Protein AF-A0A373DFV3-F1 (afdb_monomer)

Secondary structure (DSSP, 8-state):
--------------S---BTTTTB------SSS------B---SS-TTHHHHHSTTSS-EEEEEEEETTEEEEEEE-HHHHHHHHTSHHHHHHHHHTT-TT--HHHHHHHHHHHHHHHHTTSS---TTHHHHTT--HHHHHHHHHHTT-S-SEESSSEE-S-HHHHHHHHHHHHHHHHHHHHHHHTT--HHHHHHT-

Nearest PDB structures (foldseek):
  4v6l-assembly1_BW  TM=4.625E-01  e=9.495E+00  Escherichia coli K-12
  8esc-assembly1_P  TM=1.673E-01  e=9.818E-01  Saccharomyces cerevisiae

Structure (mmCIF, N/CA/C/O backbone):
data_AF-A0A373DFV3-F1
#
_entry.id   AF-A0A373DFV3-F1
#
loop_
_atom_site.group_PDB
_atom_site.id
_atom_site.type_symbol
_atom_site.label_atom_id
_atom_site.label_alt_id
_atom_site.label_comp_id
_atom_site.label_asym_id
_atom_site.label_entity_id
_atom_site.label_seq_id
_atom_site.pdbx_PDB_ins_code
_atom_site.Cartn_x
_atom_site.Cartn_y
_atom_site.Cartn_z
_atom_site.occupancy
_atom_site.B_iso_or_equiv
_atom_site.auth_seq_id
_atom_site.auth_comp_id
_atom_site.auth_asym_id
_atom_site.auth_atom_id
_atom_site.pdbx_PDB_model_num
ATOM 1 N N . MET A 1 1 ? -40.981 9.643 1.178 1.00 31.95 1 MET A N 1
ATOM 2 C CA . MET A 1 1 ? -39.992 10.730 1.037 1.00 31.95 1 MET A CA 1
ATOM 3 C C . MET A 1 1 ? -38.968 10.287 0.010 1.00 31.95 1 MET A C 1
ATOM 5 O O . MET A 1 1 ? -38.233 9.343 0.253 1.00 31.95 1 MET A O 1
ATOM 9 N N . THR A 1 2 ? -39.042 10.872 -1.177 1.00 26.27 2 THR A N 1
ATOM 10 C CA . THR A 1 2 ? -38.219 10.580 -2.354 1.00 26.27 2 THR A CA 1
ATOM 11 C C . THR A 1 2 ? -36.911 11.364 -2.271 1.00 26.27 2 THR A C 1
ATOM 13 O O . THR A 1 2 ? -36.944 12.584 -2.152 1.00 26.27 2 THR A O 1
ATOM 16 N N . TYR A 1 3 ? -35.770 10.674 -2.309 1.00 24.16 3 TYR A N 1
ATOM 17 C CA . TYR A 1 3 ? -34.448 11.301 -2.381 1.00 24.16 3 TYR A CA 1
ATOM 18 C C . TYR A 1 3 ? -34.107 11.549 -3.856 1.00 24.16 3 TYR A C 1
ATOM 20 O O . TYR A 1 3 ? -33.886 10.607 -4.619 1.00 24.16 3 TYR A O 1
ATOM 28 N N . GLU A 1 4 ? -34.154 12.813 -4.277 1.00 22.95 4 GLU A N 1
ATOM 29 C CA . GLU A 1 4 ? -33.831 13.236 -5.640 1.00 22.95 4 GLU A CA 1
ATOM 30 C C . GLU A 1 4 ? -32.334 13.081 -5.932 1.00 22.95 4 GLU A C 1
ATOM 32 O O . GLU A 1 4 ? -31.465 13.584 -5.218 1.00 22.95 4 GLU A O 1
ATOM 37 N N . ARG A 1 5 ? -32.042 12.398 -7.039 1.00 29.64 5 ARG A N 1
ATOM 38 C CA . ARG A 1 5 ? -30.709 12.237 -7.614 1.00 29.64 5 ARG A CA 1
ATOM 39 C C . ARG A 1 5 ? -30.324 13.567 -8.283 1.00 29.64 5 ARG A C 1
ATOM 41 O O . ARG A 1 5 ? -30.871 13.893 -9.332 1.00 29.64 5 ARG A O 1
ATOM 48 N N . ARG A 1 6 ? -29.420 14.356 -7.686 1.00 30.11 6 ARG A N 1
ATOM 49 C CA . ARG A 1 6 ? -28.884 15.569 -8.336 1.00 30.11 6 ARG A CA 1
ATOM 50 C C . ARG A 1 6 ? -27.955 15.184 -9.489 1.00 30.11 6 ARG A C 1
ATOM 52 O O . ARG A 1 6 ? -26.915 14.568 -9.280 1.00 30.11 6 ARG A O 1
ATOM 59 N N . ASP A 1 7 ? -28.360 15.575 -10.692 1.00 30.00 7 ASP A N 1
ATOM 60 C CA . ASP A 1 7 ? -27.571 15.581 -11.923 1.00 30.00 7 ASP A CA 1
ATOM 61 C C . ASP A 1 7 ? -26.548 16.735 -11.845 1.00 30.00 7 ASP A C 1
ATOM 63 O O . ASP A 1 7 ? -26.925 17.905 -11.806 1.00 30.00 7 ASP A O 1
ATOM 67 N N . LEU A 1 8 ? -25.252 16.414 -11.754 1.00 33.66 8 LEU A N 1
ATOM 68 C CA . LEU A 1 8 ? -24.144 17.382 -11.705 1.00 33.66 8 LEU A CA 1
ATOM 69 C C . LEU A 1 8 ? -23.578 17.655 -13.108 1.00 33.66 8 LEU A C 1
ATOM 71 O O . LEU A 1 8 ? -22.378 17.546 -13.353 1.00 33.66 8 LEU A O 1
ATOM 75 N N . ARG A 1 9 ? -24.441 18.038 -14.048 1.00 29.94 9 ARG A N 1
ATOM 76 C CA . ARG A 1 9 ? -24.029 18.641 -15.322 1.00 29.94 9 ARG A CA 1
ATOM 77 C C . ARG A 1 9 ? -24.185 20.157 -15.215 1.00 29.94 9 ARG A C 1
ATOM 79 O O . ARG A 1 9 ? -25.240 20.677 -15.556 1.00 29.94 9 ARG A O 1
ATOM 86 N N . GLY A 1 10 ? -23.168 20.873 -14.715 1.00 28.06 10 GLY A N 1
ATOM 87 C CA . GLY A 1 10 ? -23.230 22.345 -14.751 1.00 28.06 10 GLY A CA 1
ATOM 88 C C . GLY A 1 10 ? -22.310 23.212 -13.881 1.00 28.06 10 GLY A C 1
ATOM 89 O O . GLY A 1 10 ? -22.594 24.401 -13.800 1.00 28.06 10 GLY A O 1
ATOM 90 N N . SER A 1 11 ? -21.233 22.719 -13.258 1.00 26.69 11 SER A N 1
ATOM 91 C CA . SER A 1 11 ? -20.267 23.600 -12.565 1.00 26.69 11 SER A CA 1
ATOM 92 C C . SER A 1 11 ? -18.878 23.510 -13.196 1.00 26.69 11 SER A C 1
ATOM 94 O O . SER A 1 11 ? -18.257 22.454 -13.201 1.00 26.69 11 SER A O 1
ATOM 96 N N . THR A 1 12 ? -18.406 24.632 -13.741 1.00 28.48 12 THR A N 1
ATOM 97 C CA . THR A 1 12 ? -17.127 24.806 -14.455 1.00 28.48 12 THR A CA 1
ATOM 98 C C . THR A 1 12 ? -15.953 25.205 -13.553 1.00 28.48 12 THR A C 1
ATOM 100 O O . THR A 1 12 ? -14.948 25.704 -14.048 1.00 28.48 12 THR A O 1
ATOM 103 N N . GLU A 1 13 ? -16.030 24.972 -12.245 1.00 25.17 13 GLU A N 1
ATOM 104 C CA . GLU A 1 13 ? -14.895 25.157 -11.335 1.00 25.17 13 GLU A CA 1
ATOM 105 C C . GLU A 1 13 ? -14.424 23.786 -10.855 1.00 25.17 13 GLU A C 1
ATOM 107 O O . GLU A 1 13 ? -15.075 23.123 -10.048 1.00 25.17 13 GLU A O 1
ATOM 112 N N . ALA A 1 14 ? -13.317 23.329 -11.446 1.00 27.78 14 ALA A N 1
ATOM 113 C CA . ALA A 1 14 ? -12.731 22.028 -11.174 1.00 27.78 14 ALA A CA 1
ATOM 114 C C . ALA A 1 14 ? -11.889 22.091 -9.883 1.00 27.78 14 ALA A C 1
ATOM 116 O O . ALA A 1 14 ? -10.983 22.920 -9.775 1.00 27.78 14 ALA A O 1
ATOM 117 N N . PRO A 1 15 ? -12.150 21.226 -8.899 1.00 24.39 15 PRO A N 1
ATOM 118 C CA . PRO A 1 15 ? -11.387 21.210 -7.660 1.00 24.39 15 PRO A CA 1
ATOM 119 C C . PRO A 1 15 ? -9.990 20.574 -7.857 1.00 24.39 15 PRO A C 1
ATOM 121 O O . PRO A 1 15 ? -9.875 19.529 -8.495 1.00 24.39 15 PRO A O 1
ATOM 124 N N . GLY A 1 16 ? -8.924 21.205 -7.328 1.00 31.73 16 GLY A N 1
ATOM 125 C CA . GLY A 1 16 ? -7.547 20.664 -7.387 1.00 31.73 16 GLY A CA 1
ATOM 126 C C . GLY A 1 16 ? -6.371 21.639 -7.607 1.00 31.73 16 GLY A C 1
ATOM 127 O O . GLY A 1 16 ? -5.398 21.255 -8.251 1.00 31.73 16 GLY A O 1
ATOM 128 N N . GLN A 1 17 ? -6.397 22.878 -7.098 1.00 26.89 17 GLN A N 1
ATOM 129 C CA . GLN A 1 17 ? -5.220 23.766 -7.158 1.00 26.89 17 GLN A CA 1
ATOM 130 C C . GLN A 1 17 ? -4.209 23.485 -6.032 1.00 26.89 17 GLN A C 1
ATOM 132 O O . GLN A 1 17 ? -4.564 23.397 -4.856 1.00 26.89 17 GLN A O 1
ATOM 137 N N . TRP A 1 18 ? -2.932 23.375 -6.407 1.00 33.78 18 TRP A N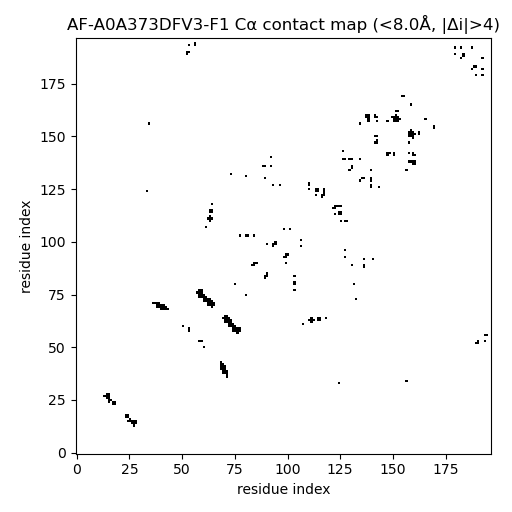 1
ATOM 138 C CA . TRP A 1 18 ? -1.788 23.278 -5.498 1.00 33.78 18 TRP A CA 1
ATOM 139 C C . TRP A 1 18 ? -1.521 24.655 -4.865 1.00 33.78 18 TRP A C 1
ATOM 141 O O . TRP A 1 18 ? -1.406 25.640 -5.589 1.00 33.78 18 TRP A O 1
ATOM 151 N N . ASN A 1 19 ? -1.447 24.742 -3.532 1.00 31.61 19 ASN A N 1
ATOM 152 C CA . ASN A 1 19 ? -1.157 25.994 -2.824 1.00 31.61 19 ASN A CA 1
ATOM 153 C C . ASN A 1 19 ? 0.292 25.977 -2.298 1.00 31.61 19 ASN A C 1
ATOM 155 O O . ASN A 1 19 ? 0.600 25.260 -1.339 1.00 31.61 19 ASN A O 1
ATOM 159 N N . GLU A 1 20 ? 1.153 26.777 -2.936 1.00 31.36 20 GLU A N 1
ATOM 160 C CA . GLU A 1 20 ? 2.581 26.946 -2.617 1.00 31.36 20 GLU A CA 1
ATOM 161 C C . GLU A 1 20 ? 2.833 27.498 -1.206 1.00 31.36 20 GLU A C 1
ATOM 163 O O . GLU A 1 20 ? 3.824 27.135 -0.574 1.00 31.36 20 GLU A O 1
ATOM 168 N N . GLU A 1 21 ? 1.917 28.305 -0.666 1.00 29.25 21 GLU A N 1
ATOM 169 C CA . GLU A 1 21 ? 2.050 28.918 0.661 1.00 29.25 21 GLU A CA 1
ATOM 170 C C . GLU A 1 21 ? 1.684 27.952 1.803 1.00 29.25 21 GLU A C 1
ATOM 172 O O . GLU A 1 21 ? 2.194 28.084 2.916 1.00 29.25 21 GLU A O 1
ATOM 177 N N . ALA A 1 22 ? 0.831 26.950 1.545 1.00 30.86 22 ALA A N 1
ATOM 178 C CA . ALA A 1 22 ? 0.277 26.063 2.576 1.00 30.86 22 ALA A CA 1
ATOM 179 C C . ALA A 1 22 ? 0.902 24.652 2.636 1.00 30.86 22 ALA A C 1
ATOM 181 O O . ALA A 1 22 ? 0.617 23.897 3.569 1.00 30.86 22 ALA A O 1
ATOM 182 N N . GLY A 1 23 ? 1.708 24.242 1.646 1.00 28.03 23 GLY A N 1
ATOM 183 C CA . GLY A 1 23 ? 2.358 22.917 1.623 1.00 28.03 23 GLY A CA 1
ATOM 184 C C . GLY A 1 23 ? 1.378 21.729 1.691 1.00 28.03 23 GLY A C 1
ATOM 185 O O . GLY A 1 23 ? 1.668 20.701 2.312 1.00 28.03 23 GLY A O 1
ATOM 186 N N . SER A 1 24 ? 0.189 21.894 1.104 1.00 26.86 24 SER A N 1
ATOM 187 C CA . SER A 1 24 ? -1.034 21.158 1.430 1.00 26.86 24 SER A CA 1
ATOM 188 C C . SER A 1 24 ? -1.817 20.768 0.164 1.00 26.86 24 SER 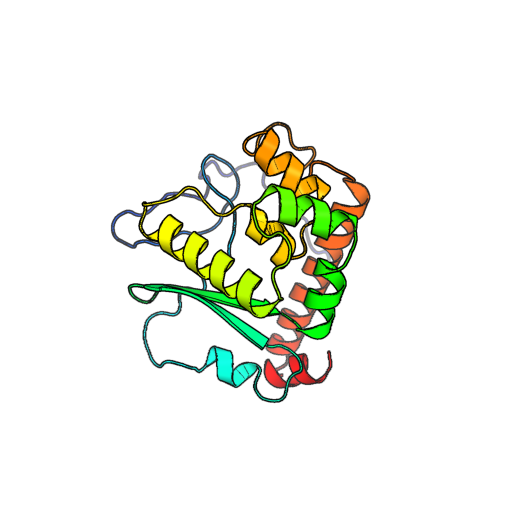A C 1
ATOM 190 O O . SER A 1 24 ? -2.132 21.642 -0.638 1.00 26.86 24 SER A O 1
ATOM 192 N N . PHE A 1 25 ? -2.215 19.492 0.032 1.00 29.36 25 PHE A N 1
ATOM 193 C CA . PHE A 1 25 ? -3.112 19.001 -1.031 1.00 29.36 25 PHE A CA 1
ATOM 194 C C . PHE A 1 25 ? -4.564 18.874 -0.528 1.00 29.36 25 PHE A C 1
ATOM 196 O O . PHE A 1 25 ? -4.776 18.496 0.630 1.00 29.36 25 PHE A O 1
ATOM 203 N N . THR A 1 26 ? -5.539 19.165 -1.393 1.00 24.89 26 THR A N 1
ATOM 204 C CA . THR A 1 26 ? -6.967 18.827 -1.236 1.00 24.89 26 THR A CA 1
ATOM 205 C C . THR A 1 26 ? -7.359 17.987 -2.450 1.00 24.89 26 THR A C 1
ATOM 207 O O . THR A 1 26 ? -7.074 18.378 -3.579 1.00 24.89 26 THR A O 1
ATOM 210 N N . VAL A 1 27 ? -7.965 16.817 -2.231 1.00 24.84 27 VAL A N 1
ATOM 211 C CA . VAL A 1 27 ? -8.308 15.877 -3.308 1.00 24.84 27 VAL A CA 1
ATOM 212 C C . VAL A 1 27 ? -9.533 16.364 -4.065 1.00 24.84 27 VAL A C 1
ATOM 214 O O . VAL A 1 27 ? -10.615 16.398 -3.493 1.00 24.84 27 VAL A O 1
ATOM 217 N N . CYS A 1 28 ? -9.359 16.605 -5.363 1.00 20.78 28 CYS A N 1
ATOM 218 C CA . CYS A 1 28 ? -10.332 16.245 -6.387 1.00 20.78 28 CYS A CA 1
ATOM 219 C C . CYS A 1 28 ? -9.599 15.725 -7.630 1.00 20.78 28 CYS A C 1
ATOM 221 O O . CYS A 1 28 ? -8.417 15.998 -7.839 1.00 20.78 28 CYS A O 1
ATOM 223 N N . THR A 1 29 ? -10.260 14.838 -8.368 1.00 31.84 29 THR A N 1
ATOM 224 C CA . THR A 1 29 ? -9.614 13.911 -9.296 1.00 31.84 29 THR A CA 1
ATOM 225 C C . THR A 1 29 ? -9.327 14.509 -10.675 1.00 31.84 29 THR A C 1
ATOM 227 O O . THR A 1 29 ? -10.120 15.253 -11.237 1.00 31.84 29 THR A O 1
ATOM 230 N N . ALA A 1 30 ? -8.193 14.043 -11.216 1.00 26.67 30 ALA A N 1
ATOM 231 C CA . ALA A 1 30 ? -7.671 14.163 -12.579 1.00 26.67 30 ALA A CA 1
ATOM 232 C C . ALA A 1 30 ? -7.035 15.507 -12.990 1.00 26.67 30 ALA A C 1
ATOM 234 O O . ALA A 1 30 ? -7.657 16.341 -13.631 1.00 26.67 30 ALA A O 1
ATOM 235 N N . SER A 1 31 ? -5.719 15.629 -12.782 1.00 26.41 31 SER A N 1
ATOM 236 C CA . SER A 1 31 ? -4.726 15.634 -13.874 1.00 26.41 31 SER A CA 1
ATOM 237 C C . SER A 1 31 ? -3.318 15.853 -13.304 1.00 26.41 31 SER A C 1
ATOM 239 O O . SER A 1 31 ? -3.079 16.807 -12.580 1.00 26.41 31 SER A O 1
ATOM 241 N N . HIS A 1 32 ? -2.398 14.964 -13.688 1.00 28.06 32 HIS A N 1
ATOM 242 C CA . HIS A 1 32 ? -0.940 15.032 -13.525 1.00 28.06 32 HIS A CA 1
ATOM 243 C C . HIS A 1 32 ? -0.330 15.048 -12.103 1.00 28.06 32 HIS A C 1
ATOM 245 O O . HIS A 1 32 ? -0.505 15.962 -11.312 1.00 28.06 32 HIS A O 1
ATOM 25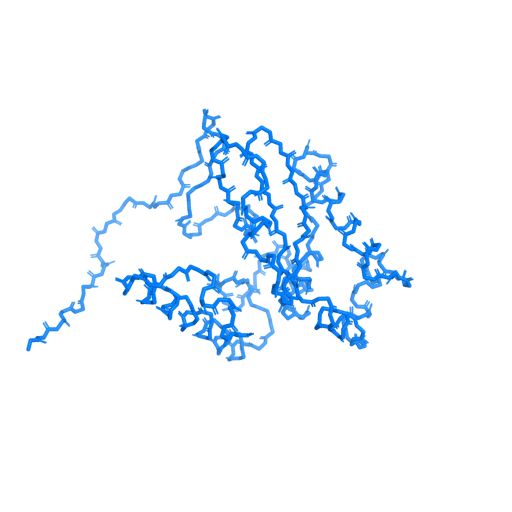1 N N . ARG A 1 33 ? 0.558 14.054 -11.913 1.00 28.67 33 ARG A N 1
ATOM 252 C CA . ARG A 1 33 ? 1.544 13.824 -10.835 1.00 28.67 33 ARG A CA 1
ATOM 253 C C . ARG A 1 33 ? 1.013 13.186 -9.536 1.00 28.67 33 ARG A C 1
ATOM 255 O O . ARG A 1 33 ? 0.412 13.837 -8.702 1.00 28.67 33 ARG A O 1
ATOM 262 N N . HIS A 1 34 ? 1.371 11.900 -9.409 1.00 33.97 34 HIS A N 1
ATOM 263 C CA . HIS A 1 34 ? 1.536 11.081 -8.197 1.00 33.97 34 HIS A CA 1
ATOM 264 C C . HIS A 1 34 ? 0.311 10.927 -7.272 1.00 33.97 34 HIS A C 1
ATOM 266 O O . HIS A 1 34 ? -0.068 11.834 -6.542 1.00 33.97 34 HIS A O 1
ATOM 272 N N . GLN A 1 35 ? -0.306 9.736 -7.296 1.00 40.31 35 GLN A N 1
ATOM 273 C CA . GLN A 1 35 ? -1.435 9.383 -6.428 1.00 40.31 35 GLN A CA 1
ATOM 274 C C . GLN A 1 35 ? -0.986 8.788 -5.086 1.00 40.31 35 GLN A C 1
ATOM 276 O O . GLN A 1 35 ? -0.237 7.818 -5.046 1.00 40.31 35 GLN A O 1
ATOM 281 N N . ILE A 1 36 ? -1.590 9.371 -4.046 1.00 30.50 36 ILE A N 1
ATOM 282 C CA . ILE A 1 36 ? -2.276 8.768 -2.891 1.00 30.50 36 ILE A CA 1
ATOM 283 C C . ILE A 1 36 ? -1.428 7.879 -1.979 1.00 30.50 36 ILE A C 1
ATOM 285 O O . ILE A 1 36 ? -1.478 6.654 -2.016 1.00 30.50 36 ILE A O 1
ATOM 289 N N . ILE A 1 37 ? -0.790 8.558 -1.032 1.00 34.81 37 ILE A N 1
ATOM 290 C CA . ILE A 1 37 ? -0.899 8.208 0.384 1.00 34.81 37 ILE A CA 1
ATOM 291 C C . ILE A 1 37 ? -1.751 9.311 1.008 1.00 34.81 37 ILE A C 1
ATOM 293 O O . ILE A 1 37 ? -1.461 10.495 0.809 1.00 34.81 37 ILE A O 1
ATOM 297 N N . GLU A 1 38 ? -2.832 8.954 1.707 1.00 31.50 38 GLU A N 1
ATOM 298 C CA . GLU A 1 38 ? -3.570 9.929 2.512 1.00 31.50 38 GLU A CA 1
ATOM 299 C C . GLU A 1 38 ? -2.610 10.503 3.559 1.00 31.50 38 GLU A C 1
ATOM 301 O O . GLU A 1 38 ? -2.293 9.889 4.576 1.00 31.50 38 GLU A O 1
ATOM 306 N N . SER A 1 39 ? -2.095 11.697 3.280 1.00 31.78 39 SER A N 1
ATOM 307 C CA . SER A 1 39 ? -1.359 12.479 4.258 1.00 31.78 39 SER A CA 1
ATOM 308 C C . SER A 1 39 ? -2.361 12.945 5.306 1.00 31.78 39 SER A C 1
ATOM 310 O O . SER A 1 39 ? -3.118 13.890 5.065 1.00 31.78 39 SER A O 1
ATOM 312 N N . PHE A 1 40 ? -2.364 12.320 6.483 1.00 31.80 40 PHE A N 1
ATOM 313 C CA . PHE A 1 40 ? -2.991 12.936 7.644 1.00 31.80 40 PHE A CA 1
ATOM 314 C C . PHE A 1 40 ? -2.235 14.239 7.921 1.00 31.80 40 PHE A C 1
ATOM 316 O O . PHE A 1 40 ? -1.099 14.243 8.401 1.00 31.80 40 PHE A O 1
ATOM 323 N N . LYS A 1 41 ? -2.856 15.382 7.612 1.00 28.47 41 LYS A N 1
ATOM 324 C CA . LYS A 1 41 ? -2.407 16.671 8.145 1.00 28.47 41 LYS A CA 1
ATOM 325 C C . LYS A 1 41 ? -2.744 16.691 9.626 1.00 28.47 41 LYS A C 1
ATOM 327 O O . LYS A 1 41 ? -3.797 17.174 10.031 1.00 28.47 41 LYS A O 1
ATOM 332 N N . CYS A 1 42 ? -1.852 16.145 10.440 1.00 31.78 42 CYS A N 1
ATOM 333 C CA . CYS A 1 42 ? -1.911 16.364 11.870 1.00 31.78 42 CYS A CA 1
ATOM 334 C C . CYS A 1 42 ? -1.315 17.749 12.138 1.00 31.78 42 CYS A C 1
ATOM 336 O O . CYS A 1 42 ? -0.102 17.904 12.253 1.00 31.78 42 CYS A O 1
ATOM 338 N N . ALA A 1 43 ? -2.164 18.781 12.179 1.00 31.02 43 ALA A N 1
ATOM 339 C CA . ALA A 1 43 ? -1.738 20.094 12.646 1.00 31.02 43 ALA A CA 1
ATOM 340 C C . ALA A 1 43 ? -1.107 19.926 14.036 1.00 31.02 43 ALA A C 1
ATOM 342 O O . ALA A 1 43 ? -1.733 19.412 14.962 1.00 31.02 43 ALA A O 1
ATOM 343 N N . CYS A 1 44 ? 0.165 20.301 14.133 1.00 33.41 44 CYS A N 1
ATOM 344 C CA . CYS A 1 44 ? 1.040 20.078 15.272 1.00 33.41 44 CYS A CA 1
ATOM 345 C C . CYS A 1 44 ? 0.363 20.414 16.616 1.00 33.41 44 CYS A C 1
ATOM 347 O O . CYS A 1 44 ? 0.194 21.586 16.955 1.00 33.41 44 CYS A O 1
ATOM 349 N N . ARG A 1 45 ? 0.005 19.375 17.385 1.00 31.80 45 ARG A N 1
ATOM 350 C CA . ARG A 1 45 ? 0.013 19.351 18.858 1.00 31.80 45 ARG A CA 1
ATOM 351 C C . ARG A 1 45 ? -0.063 17.901 19.361 1.00 31.80 45 ARG A C 1
ATOM 353 O O . ARG A 1 45 ? -1.071 17.222 19.210 1.00 31.80 45 ARG A O 1
ATOM 360 N N . SER A 1 46 ? 1.027 17.488 20.005 1.00 36.22 46 SER A N 1
ATOM 361 C CA . SER A 1 46 ? 1.293 16.217 20.696 1.00 36.22 46 SER A CA 1
ATOM 362 C C . SER A 1 46 ? 1.456 14.960 19.828 1.00 36.22 46 SER A C 1
ATOM 364 O O . SER A 1 46 ? 0.490 14.360 19.357 1.00 36.22 46 SER A O 1
ATOM 366 N N . GLU A 1 47 ? 2.716 14.537 19.726 1.00 42.44 47 GLU A N 1
ATOM 367 C CA . GLU A 1 47 ? 3.180 13.161 19.538 1.00 42.44 47 GLU A CA 1
ATOM 368 C C . GLU A 1 47 ? 2.224 12.081 20.102 1.00 42.44 47 GLU A C 1
ATOM 370 O O . GLU A 1 47 ? 1.651 12.216 21.186 1.00 42.44 47 GLU A O 1
ATOM 375 N N . ARG A 1 48 ? 2.155 10.937 19.403 1.00 50.56 48 ARG A N 1
ATOM 376 C CA . ARG A 1 48 ? 1.668 9.625 19.892 1.00 50.56 48 ARG A CA 1
ATOM 377 C C . ARG A 1 48 ? 0.165 9.43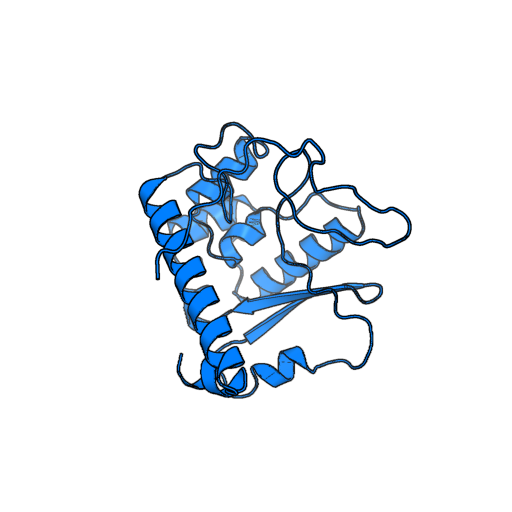9 20.142 1.00 50.56 48 ARG A C 1
ATOM 379 O O . ARG A 1 48 ? -0.204 8.396 20.671 1.00 50.56 48 ARG A O 1
ATOM 386 N N . ARG A 1 49 ? -0.739 10.350 19.766 1.00 49.78 49 ARG A N 1
ATOM 387 C CA . ARG A 1 49 ? -2.191 10.086 19.938 1.00 49.78 49 ARG A CA 1
ATOM 388 C C . ARG A 1 49 ? -2.749 9.029 18.979 1.00 49.78 49 ARG A C 1
ATOM 390 O O . ARG A 1 49 ? -3.519 8.182 19.416 1.00 49.78 49 ARG A O 1
ATOM 397 N N . SER A 1 50 ? -2.334 9.043 17.712 1.00 54.75 50 SER A N 1
ATOM 398 C CA . SER A 1 50 ? -2.769 8.055 16.712 1.00 54.75 50 SER A CA 1
ATOM 399 C C . SER A 1 50 ? -2.234 6.656 17.017 1.00 54.75 50 SER A C 1
ATOM 401 O O . SER A 1 50 ? -2.989 5.699 16.960 1.00 54.75 50 SER A O 1
ATOM 403 N N . VAL A 1 51 ? -0.970 6.524 17.432 1.00 59.84 51 VAL A N 1
ATOM 404 C CA . VAL A 1 51 ? -0.390 5.225 17.833 1.00 59.84 51 VAL A CA 1
ATOM 405 C C . VAL A 1 51 ? -1.082 4.663 19.081 1.00 59.84 51 VAL A C 1
ATOM 407 O O . VAL A 1 51 ? -1.408 3.482 19.116 1.00 59.84 51 VAL A O 1
ATOM 410 N N . LYS A 1 52 ? -1.409 5.513 20.065 1.00 63.75 52 LYS A N 1
ATOM 411 C CA . LYS A 1 52 ? -2.193 5.119 21.251 1.00 63.75 52 LYS A CA 1
ATOM 412 C C . LYS A 1 52 ? -3.628 4.689 20.931 1.00 63.75 52 LYS A C 1
ATOM 414 O O . LYS A 1 52 ? -4.284 4.087 21.778 1.00 63.75 52 LYS A O 1
ATOM 419 N N . LEU A 1 53 ? -4.162 5.021 19.754 1.00 68.06 53 LEU A N 1
ATOM 420 C CA . LEU A 1 53 ? -5.509 4.605 19.360 1.00 68.06 53 LEU A CA 1
ATOM 421 C C . LEU A 1 53 ? -5.582 3.097 19.102 1.00 68.06 53 LEU A C 1
ATOM 423 O O . LEU A 1 53 ? -6.590 2.481 19.426 1.00 68.06 53 LEU A O 1
ATOM 427 N N . PHE A 1 54 ? -4.501 2.530 18.567 1.00 71.62 54 PHE A N 1
ATOM 428 C CA . PHE A 1 54 ? -4.385 1.116 18.209 1.00 71.62 54 PHE A CA 1
ATOM 429 C C . PHE A 1 54 ? -3.749 0.267 19.320 1.00 71.62 54 PHE A C 1
ATOM 431 O O . PHE A 1 54 ? -3.554 -0.934 19.142 1.00 71.62 54 PHE A O 1
ATOM 438 N N . GLU A 1 55 ? -3.431 0.870 20.469 1.00 69.62 55 GLU A N 1
ATOM 439 C CA . GLU A 1 55 ? -2.871 0.181 21.633 1.00 69.62 55 GLU A CA 1
ATOM 440 C C . GLU A 1 55 ? -3.864 -0.874 22.153 1.00 69.62 55 GLU A C 1
ATOM 442 O O . GLU A 1 55 ? -5.013 -0.559 22.455 1.00 69.62 55 GLU A O 1
ATOM 447 N N . GLY A 1 56 ? -3.431 -2.138 22.209 1.00 72.69 56 GLY A N 1
ATOM 448 C CA . GLY A 1 56 ? -4.290 -3.283 22.541 1.00 72.69 56 GLY A CA 1
ATOM 449 C C . GLY A 1 56 ? -5.035 -3.907 21.351 1.00 72.69 56 GLY A C 1
ATOM 450 O O . GLY A 1 56 ? -5.687 -4.932 21.529 1.00 72.69 56 GLY A O 1
ATOM 451 N N . SER A 1 57 ? -4.913 -3.345 20.143 1.00 80.00 57 SER A N 1
ATOM 452 C CA . SER A 1 57 ? -5.430 -3.941 18.903 1.00 80.00 57 SER A CA 1
ATOM 453 C C . SER A 1 57 ? -4.346 -4.762 18.177 1.00 80.00 57 SER A C 1
ATOM 455 O O . SER A 1 57 ? -3.154 -4.528 18.387 1.00 80.00 57 SER A O 1
ATOM 457 N N . PRO A 1 58 ? -4.713 -5.692 17.274 1.00 78.12 58 PRO A N 1
ATOM 458 C CA . PRO A 1 58 ? -3.750 -6.416 16.436 1.00 78.12 58 PRO A CA 1
ATOM 459 C C . PRO A 1 58 ? -3.148 -5.560 15.303 1.00 78.12 58 PRO A C 1
ATOM 461 O O . PRO A 1 58 ? -2.379 -6.076 14.488 1.00 78.12 58 PRO A O 1
ATOM 464 N N . VAL A 1 59 ? -3.529 -4.281 15.201 1.00 81.94 59 VAL A N 1
ATOM 465 C CA . VAL A 1 59 ? -3.034 -3.343 14.189 1.00 81.94 59 VAL A CA 1
ATOM 466 C C . VAL A 1 59 ? -1.772 -2.658 14.707 1.00 81.94 59 VAL A C 1
ATOM 468 O O . VAL A 1 59 ? -1.770 -2.024 15.760 1.00 81.94 59 VAL A O 1
ATOM 471 N N . CYS A 1 60 ? -0.700 -2.762 13.933 1.00 83.19 60 CYS A N 1
ATOM 472 C CA . CYS A 1 60 ? 0.554 -2.063 14.151 1.00 83.19 60 CYS A CA 1
ATOM 473 C C . CYS A 1 60 ? 0.652 -0.826 13.254 1.00 83.19 60 CYS A C 1
ATOM 475 O O . CYS A 1 60 ? 0.036 -0.743 12.189 1.00 83.19 60 CYS A O 1
ATOM 477 N N . CYS A 1 61 ? 1.476 0.123 13.690 1.00 82.56 61 CYS A N 1
ATOM 478 C CA . CYS A 1 61 ? 1.733 1.374 12.992 1.00 82.56 61 CYS A CA 1
ATOM 479 C C . CYS A 1 61 ? 3.215 1.459 12.621 1.00 82.56 61 CYS A C 1
ATOM 481 O O . CYS A 1 61 ? 4.073 1.221 13.471 1.00 82.56 61 CYS A O 1
ATOM 483 N N . ARG A 1 62 ? 3.522 1.865 11.389 1.00 83.62 62 ARG A N 1
ATOM 484 C CA . ARG A 1 62 ? 4.877 2.220 10.944 1.00 83.62 62 ARG A CA 1
ATOM 485 C C . ARG A 1 62 ? 4.863 3.645 10.407 1.00 83.62 62 ARG A C 1
ATOM 487 O O . ARG A 1 62 ? 4.061 3.967 9.536 1.00 83.62 62 ARG A O 1
ATOM 494 N N . VAL A 1 63 ? 5.723 4.511 10.934 1.00 84.12 63 VAL A N 1
ATOM 495 C CA . VAL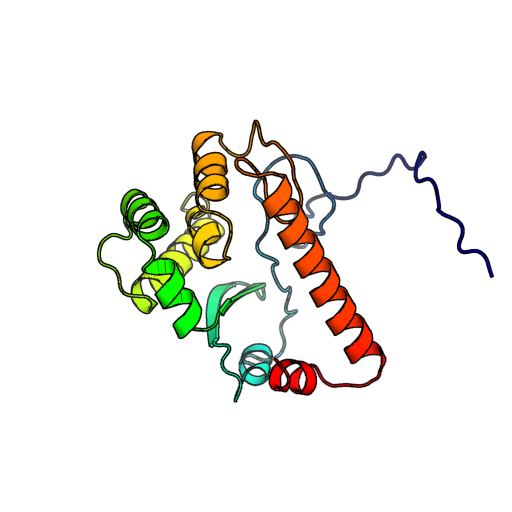 A 1 63 ? 5.890 5.867 10.393 1.00 84.12 63 VAL A CA 1
ATOM 496 C C . VAL A 1 63 ? 6.670 5.765 9.085 1.00 84.12 63 VAL A C 1
ATOM 498 O O . VAL A 1 63 ? 7.740 5.168 9.066 1.00 84.12 63 VAL A O 1
ATOM 501 N N . LEU A 1 64 ? 6.117 6.323 8.009 1.00 83.88 64 LEU A N 1
ATOM 502 C CA . LEU A 1 64 ? 6.763 6.376 6.693 1.00 83.88 64 LEU A CA 1
ATOM 503 C C . LEU A 1 64 ? 7.426 7.730 6.431 1.00 83.88 64 LEU A C 1
ATOM 505 O O . LEU A 1 64 ? 8.403 7.809 5.703 1.00 83.88 64 LEU A O 1
ATOM 509 N N . TYR A 1 65 ? 6.866 8.806 6.984 1.00 83.75 65 TYR A N 1
ATOM 510 C CA . TYR A 1 65 ? 7.384 10.162 6.819 1.00 83.75 65 TYR A CA 1
ATOM 511 C C . TYR A 1 65 ? 6.932 11.039 7.972 1.00 83.75 65 TYR A C 1
ATOM 513 O O . TYR A 1 65 ? 5.741 11.057 8.302 1.00 83.75 65 TYR A O 1
ATOM 521 N N . GLU A 1 66 ? 7.861 11.818 8.517 1.00 81.12 66 GLU A N 1
ATOM 522 C CA . GLU A 1 66 ? 7.559 12.884 9.464 1.00 81.12 66 GLU A CA 1
ATOM 523 C C . GLU A 1 66 ? 8.411 14.119 9.169 1.00 81.12 66 GLU A C 1
ATOM 525 O O . GLU A 1 66 ? 9.629 14.117 9.329 1.00 81.12 66 GLU A O 1
ATOM 530 N N . PHE A 1 67 ? 7.772 15.210 8.745 1.00 77.69 67 PHE A N 1
ATOM 531 C CA . PHE A 1 67 ? 8.473 16.478 8.544 1.00 77.69 67 PHE A CA 1
ATOM 532 C C . PHE A 1 67 ? 7.521 17.671 8.583 1.00 77.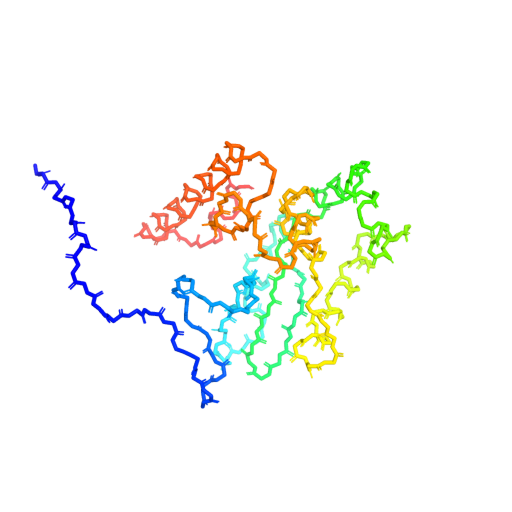69 67 PHE A C 1
ATOM 534 O O . PHE A 1 67 ? 6.463 17.663 7.950 1.00 77.69 67 PHE A O 1
ATOM 541 N N . ARG A 1 68 ? 7.920 18.739 9.291 1.00 78.31 68 ARG A N 1
ATOM 542 C CA . ARG A 1 68 ? 7.172 20.012 9.400 1.00 78.31 68 ARG A CA 1
ATOM 543 C C . ARG A 1 68 ? 5.672 19.823 9.702 1.00 78.31 68 ARG A C 1
ATOM 545 O O . ARG A 1 68 ? 4.825 20.496 9.124 1.00 78.31 68 ARG A O 1
ATOM 552 N N . GLY A 1 69 ? 5.338 18.893 10.601 1.00 73.50 69 GLY A N 1
ATOM 553 C CA . GLY A 1 69 ? 3.951 18.610 10.998 1.00 73.50 69 GLY A CA 1
ATOM 554 C C . GLY A 1 69 ? 3.145 17.770 9.998 1.00 73.50 69 GLY A C 1
ATOM 555 O O . GLY A 1 69 ? 1.947 17.585 10.184 1.00 73.50 69 GLY A O 1
ATOM 556 N N . ARG A 1 70 ? 3.768 17.242 8.941 1.00 73.62 70 ARG A N 1
ATOM 557 C CA . ARG A 1 70 ? 3.168 16.211 8.086 1.00 73.62 70 ARG A CA 1
ATOM 558 C C . ARG A 1 70 ? 3.612 14.847 8.588 1.00 73.62 70 ARG A C 1
ATOM 560 O O . ARG A 1 70 ? 4.808 14.638 8.760 1.00 73.62 70 ARG A O 1
ATOM 567 N N . LEU A 1 71 ? 2.654 13.948 8.797 1.00 79.00 71 LEU A N 1
ATOM 568 C CA . LEU A 1 71 ? 2.889 12.598 9.296 1.00 79.00 71 LEU A CA 1
ATOM 569 C C . LEU A 1 71 ? 2.171 11.594 8.390 1.00 79.00 71 LEU A C 1
ATOM 571 O O . LEU A 1 71 ? 0.956 11.675 8.212 1.00 79.00 71 LEU A O 1
ATOM 575 N N . SER A 1 72 ? 2.920 10.654 7.818 1.00 81.06 72 SER A N 1
ATOM 576 C CA . SER A 1 72 ? 2.372 9.507 7.083 1.00 81.06 72 SER A CA 1
ATOM 577 C C . SER A 1 72 ? 2.614 8.237 7.887 1.00 81.06 72 SER A C 1
ATOM 579 O O . SER A 1 72 ? 3.751 7.949 8.263 1.00 81.06 72 SER A O 1
ATOM 581 N N . ILE A 1 73 ? 1.546 7.485 8.157 1.00 82.88 73 ILE A N 1
ATOM 582 C CA . ILE A 1 73 ? 1.589 6.250 8.943 1.00 82.88 73 ILE A CA 1
ATOM 583 C C . ILE A 1 73 ? 0.997 5.121 8.106 1.00 82.88 73 ILE A C 1
ATOM 585 O O . ILE A 1 73 ? -0.127 5.233 7.623 1.00 82.88 73 ILE A O 1
ATOM 589 N N . LEU A 1 74 ? 1.735 4.024 7.988 1.00 84.56 74 LEU A N 1
ATOM 590 C CA . LEU A 1 74 ? 1.223 2.751 7.511 1.00 84.56 74 LEU A CA 1
ATOM 591 C C . LEU A 1 74 ? 0.575 1.998 8.675 1.00 84.56 74 LEU A C 1
ATOM 593 O O . LEU A 1 74 ? 1.223 1.744 9.693 1.00 84.56 74 LEU A O 1
ATOM 597 N N . LEU A 1 75 ? -0.685 1.611 8.497 1.00 84.56 75 LEU A N 1
ATOM 598 C CA . LEU A 1 75 ? -1.407 0.724 9.404 1.00 84.56 75 LEU A CA 1
ATOM 599 C C . LEU A 1 75 ? -1.426 -0.679 8.807 1.00 84.56 75 LEU A C 1
ATOM 601 O O . LEU A 1 75 ? -1.812 -0.851 7.653 1.00 84.56 75 LEU A O 1
ATOM 605 N N . TYR A 1 76 ? -1.014 -1.683 9.576 1.00 83.56 76 TYR A N 1
ATOM 606 C CA . TYR A 1 76 ? -0.938 -3.056 9.080 1.00 83.56 76 TYR A CA 1
ATOM 607 C C . TYR A 1 76 ? -1.093 -4.077 10.207 1.00 83.56 76 TYR A C 1
ATOM 609 O O . TYR A 1 76 ? -0.790 -3.803 11.363 1.00 83.56 76 TYR A O 1
ATOM 617 N N . ARG A 1 77 ? -1.545 -5.290 9.874 1.00 85.00 77 ARG A N 1
ATOM 618 C CA . ARG A 1 77 ? -1.504 -6.442 10.790 1.00 85.00 77 ARG A CA 1
ATOM 619 C C . ARG A 1 77 ? -0.276 -7.292 10.437 1.00 85.00 77 ARG A C 1
ATOM 621 O O . ARG A 1 77 ? -0.258 -7.842 9.333 1.00 85.00 77 ARG A O 1
ATOM 628 N N . PRO A 1 78 ? 0.732 -7.448 11.321 1.00 85.94 78 PRO A N 1
ATOM 629 C CA . PRO A 1 78 ? 2.006 -8.082 10.964 1.00 85.94 78 PRO A CA 1
ATOM 630 C C . PRO A 1 78 ? 1.867 -9.492 10.385 1.00 85.94 78 PRO A C 1
ATOM 632 O O . PRO A 1 78 ? 2.518 -9.819 9.399 1.00 85.94 78 PRO A O 1
ATOM 635 N N . GLY A 1 79 ? 0.986 -10.320 10.958 1.00 86.56 79 GLY A N 1
ATOM 636 C CA . GLY A 1 79 ? 0.751 -11.682 10.468 1.00 86.56 79 GLY A CA 1
ATOM 637 C C . GLY A 1 79 ? 0.159 -11.719 9.056 1.00 86.56 79 GLY A C 1
ATOM 638 O O . GLY A 1 79 ? 0.614 -12.502 8.226 1.00 86.56 79 GLY A O 1
ATOM 639 N N . MET A 1 80 ? -0.805 -10.839 8.763 1.00 88.88 80 MET A N 1
ATOM 640 C CA . MET A 1 80 ? -1.429 -10.755 7.438 1.00 88.88 80 MET A CA 1
ATOM 641 C C . MET A 1 80 ? -0.460 -10.208 6.395 1.00 88.88 80 MET A C 1
ATOM 643 O O . MET A 1 80 ? -0.352 -10.775 5.312 1.00 88.88 80 MET A O 1
ATOM 647 N N . LEU A 1 81 ? 0.264 -9.135 6.727 1.00 89.00 81 LEU A N 1
ATOM 648 C CA . LEU A 1 81 ? 1.221 -8.535 5.803 1.00 89.00 81 LEU A CA 1
ATOM 649 C C . LEU A 1 81 ? 2.382 -9.493 5.516 1.00 89.00 81 LEU A C 1
ATOM 651 O O . LEU A 1 81 ? 2.751 -9.661 4.360 1.00 89.00 81 LEU A O 1
ATOM 655 N N . ARG A 1 82 ? 2.897 -10.194 6.535 1.00 91.75 82 ARG A N 1
ATOM 656 C CA . ARG A 1 82 ? 3.912 -11.237 6.338 1.00 91.75 82 ARG A CA 1
ATOM 657 C C . ARG A 1 82 ? 3.406 -12.337 5.410 1.00 91.75 82 ARG A C 1
ATOM 659 O O . ARG A 1 82 ? 4.072 -12.648 4.436 1.00 91.75 82 ARG A O 1
ATOM 666 N N . ALA A 1 83 ? 2.220 -12.890 5.671 1.00 90.56 83 ALA A N 1
ATOM 667 C CA . ALA A 1 83 ? 1.645 -13.933 4.821 1.00 90.56 83 ALA A CA 1
ATOM 668 C C . ALA A 1 83 ? 1.421 -13.458 3.373 1.00 90.56 83 ALA A C 1
ATOM 670 O O . ALA A 1 83 ? 1.598 -14.232 2.437 1.00 90.56 83 ALA A O 1
ATOM 671 N N . TYR A 1 84 ? 1.057 -12.188 3.183 1.00 92.12 84 TYR A N 1
ATOM 672 C CA . TYR A 1 84 ? 0.923 -11.587 1.860 1.00 92.12 84 TYR A CA 1
ATOM 673 C C . TYR A 1 84 ? 2.270 -11.459 1.138 1.00 92.12 84 TYR A C 1
ATOM 675 O O . TYR A 1 84 ? 2.372 -11.877 -0.013 1.00 92.12 84 TYR A O 1
ATOM 683 N N . LEU A 1 85 ? 3.299 -10.935 1.814 1.00 90.69 85 LEU A N 1
ATOM 684 C CA . LEU A 1 85 ? 4.649 -10.801 1.258 1.00 90.69 85 LEU A CA 1
ATOM 685 C C . LEU A 1 85 ? 5.295 -12.155 0.947 1.00 90.69 85 LEU A C 1
ATOM 687 O O . LEU A 1 85 ? 6.142 -12.218 0.070 1.00 90.69 85 LEU A O 1
ATOM 691 N N . GLU A 1 86 ? 4.870 -13.230 1.616 1.00 92.12 86 GLU A N 1
ATOM 692 C CA . GLU A 1 86 ? 5.317 -14.603 1.355 1.00 92.12 86 GLU A CA 1
ATOM 693 C C . GLU A 1 86 ? 4.671 -15.256 0.126 1.00 92.12 86 GLU A C 1
ATOM 695 O O . GLU A 1 86 ? 5.117 -16.317 -0.307 1.00 92.12 86 GLU A O 1
ATOM 700 N N . ARG A 1 87 ? 3.639 -14.650 -0.473 1.00 94.00 87 ARG A N 1
ATOM 701 C CA . ARG A 1 87 ? 3.064 -15.183 -1.710 1.00 94.00 87 ARG A CA 1
ATOM 702 C C . ARG A 1 87 ? 4.080 -15.111 -2.843 1.00 94.00 87 ARG A C 1
ATOM 704 O O . ARG A 1 87 ? 4.667 -14.066 -3.099 1.00 94.00 87 ARG A O 1
ATOM 711 N N . GLU A 1 88 ? 4.197 -16.196 -3.595 1.00 93.62 88 GLU A N 1
ATOM 712 C CA . GLU A 1 88 ? 5.158 -16.340 -4.693 1.00 93.62 88 GLU A CA 1
ATOM 713 C C . GLU A 1 88 ? 5.098 -15.222 -5.748 1.00 93.62 88 GLU A C 1
ATOM 715 O O . GLU A 1 88 ? 6.127 -14.774 -6.251 1.00 93.62 88 GLU A O 1
ATOM 720 N N . ASP A 1 89 ? 3.902 -14.754 -6.110 1.00 93.00 89 ASP A N 1
ATOM 721 C CA . ASP A 1 89 ? 3.730 -13.649 -7.057 1.00 93.00 89 ASP A CA 1
ATOM 722 C C . ASP A 1 89 ? 4.205 -12.305 -6.493 1.00 93.00 89 ASP A C 1
ATOM 724 O O . ASP A 1 89 ? 4.845 -11.533 -7.208 1.00 93.00 89 ASP A O 1
ATOM 728 N N . VAL A 1 90 ? 3.952 -12.059 -5.207 1.00 92.88 90 VAL A N 1
ATOM 729 C CA . VAL A 1 90 ? 4.396 -10.858 -4.492 1.00 92.88 90 VAL A CA 1
ATOM 730 C C . VAL A 1 90 ? 5.905 -10.891 -4.267 1.00 92.88 90 VAL A C 1
ATOM 732 O O . VAL A 1 90 ? 6.572 -9.913 -4.593 1.00 92.88 90 VAL A O 1
ATOM 735 N N . LYS A 1 91 ? 6.465 -12.018 -3.803 1.00 93.44 91 LYS A N 1
ATOM 736 C CA . LYS A 1 91 ? 7.913 -12.202 -3.609 1.00 93.44 91 LYS A CA 1
ATOM 737 C C . LYS A 1 91 ? 8.703 -11.905 -4.871 1.00 93.44 91 LYS A C 1
ATOM 739 O O . LYS A 1 91 ? 9.647 -11.123 -4.829 1.00 93.44 91 LYS A O 1
ATOM 744 N N . ARG A 1 92 ? 8.298 -12.482 -6.008 1.00 93.69 92 ARG A N 1
ATOM 745 C CA . ARG A 1 92 ? 8.974 -12.237 -7.292 1.00 93.69 92 ARG A CA 1
ATOM 746 C C . ARG A 1 92 ? 8.949 -10.763 -7.685 1.00 93.69 92 ARG A C 1
ATOM 748 O O . ARG A 1 92 ? 9.950 -10.249 -8.178 1.00 93.69 92 ARG A O 1
ATOM 755 N N . LEU A 1 93 ? 7.824 -10.082 -7.467 1.00 93.25 93 LEU A N 1
ATOM 756 C CA . LEU A 1 93 ? 7.705 -8.665 -7.794 1.00 93.25 93 LEU A CA 1
ATOM 757 C C . LEU A 1 93 ? 8.537 -7.793 -6.838 1.00 93.25 93 LEU A C 1
ATOM 759 O O . LEU A 1 93 ? 9.265 -6.920 -7.301 1.00 93.25 93 LEU A O 1
ATOM 763 N N . MET A 1 94 ? 8.520 -8.079 -5.534 1.00 93.44 94 MET A N 1
ATOM 764 C CA . MET A 1 94 ? 9.366 -7.416 -4.532 1.00 93.44 94 MET A CA 1
ATOM 765 C C . MET A 1 94 ? 10.861 -7.596 -4.836 1.00 93.44 94 MET A C 1
ATOM 767 O O . MET A 1 94 ? 11.615 -6.624 -4.820 1.00 93.44 94 MET A O 1
ATOM 771 N N . ALA A 1 95 ? 11.287 -8.808 -5.204 1.00 93.38 95 ALA A N 1
ATOM 772 C CA . ALA A 1 95 ? 12.659 -9.079 -5.629 1.00 93.38 95 ALA A CA 1
ATOM 773 C C . ALA A 1 95 ? 13.051 -8.241 -6.858 1.00 93.38 95 ALA A C 1
ATOM 775 O O . ALA A 1 95 ? 14.138 -7.668 -6.892 1.00 93.38 95 ALA A O 1
ATOM 776 N N . SER A 1 96 ? 12.140 -8.062 -7.825 1.00 92.19 96 SER A N 1
ATOM 777 C CA . SER A 1 96 ? 12.381 -7.197 -8.993 1.00 92.19 96 SER A CA 1
ATOM 778 C C . SER A 1 96 ? 12.577 -5.713 -8.643 1.00 92.19 96 SER A C 1
ATOM 780 O O . SER A 1 96 ? 13.162 -4.971 -9.430 1.00 92.19 96 SER A O 1
ATOM 782 N N . PHE A 1 97 ? 12.136 -5.288 -7.454 1.00 89.50 97 PHE A N 1
ATOM 783 C CA . PHE A 1 97 ? 12.362 -3.949 -6.905 1.00 89.50 97 PHE A CA 1
ATOM 784 C C . PHE A 1 97 ? 13.586 -3.872 -5.976 1.00 89.50 97 PHE A C 1
ATOM 786 O O . PHE A 1 97 ? 13.843 -2.823 -5.394 1.00 89.50 97 PHE A O 1
ATOM 793 N N . GLY A 1 98 ? 14.354 -4.957 -5.826 1.00 91.31 98 GLY A N 1
ATOM 794 C CA . GLY A 1 98 ? 15.540 -5.003 -4.965 1.00 91.31 98 GLY A CA 1
ATOM 795 C C . GLY A 1 98 ? 15.257 -5.352 -3.499 1.00 91.31 98 GLY A C 1
ATOM 796 O O . GLY A 1 98 ? 16.111 -5.109 -2.643 1.00 91.31 98 GLY A O 1
ATOM 797 N N . TYR A 1 99 ? 14.086 -5.925 -3.202 1.00 91.50 99 TYR A N 1
ATOM 798 C CA . TYR A 1 99 ? 13.684 -6.389 -1.865 1.00 91.50 99 TYR A CA 1
ATOM 799 C C . TYR A 1 99 ? 13.822 -7.916 -1.702 1.00 91.50 99 TYR A C 1
ATOM 801 O O . TYR A 1 99 ? 13.031 -8.551 -1.009 1.00 91.50 99 TYR A O 1
ATOM 809 N N . GLU A 1 100 ? 14.793 -8.524 -2.384 1.00 88.62 100 GLU A N 1
ATOM 810 C CA . GLU A 1 100 ? 15.062 -9.962 -2.283 1.00 88.62 100 GLU A CA 1
ATOM 811 C C . GLU A 1 100 ? 15.561 -10.337 -0.877 1.00 88.62 100 GLU A C 1
ATOM 813 O O . GLU A 1 100 ? 16.351 -9.606 -0.281 1.00 88.62 100 GLU A O 1
ATOM 818 N N . ASP A 1 101 ? 15.066 -11.464 -0.354 1.00 86.38 101 ASP A N 1
ATOM 819 C CA . ASP A 1 101 ? 15.445 -12.059 0.938 1.00 86.38 101 ASP A CA 1
ATOM 820 C C . ASP A 1 101 ? 15.320 -11.155 2.180 1.00 86.38 101 ASP A C 1
ATOM 822 O O . ASP A 1 101 ? 15.938 -11.420 3.212 1.00 86.38 101 ASP A O 1
ATOM 826 N N . LEU A 1 102 ? 14.486 -10.113 2.125 1.00 88.44 102 LEU A N 1
ATOM 827 C CA . LEU A 1 102 ? 14.253 -9.228 3.268 1.00 88.44 102 LEU A CA 1
ATOM 828 C C . LEU A 1 102 ? 13.139 -9.727 4.188 1.00 88.44 102 LEU A C 1
ATOM 830 O O . LEU A 1 102 ? 12.066 -10.151 3.749 1.00 88.44 102 LEU A O 1
ATOM 834 N N . GLY A 1 103 ? 13.358 -9.576 5.494 1.00 90.19 103 GLY A N 1
ATOM 835 C CA . GLY A 1 103 ? 12.304 -9.740 6.487 1.00 90.19 103 GLY A CA 1
ATOM 836 C C . GLY A 1 103 ? 11.245 -8.633 6.402 1.00 90.19 103 GLY A C 1
ATOM 837 O O . GLY A 1 103 ? 11.441 -7.587 5.782 1.00 90.19 103 GLY A O 1
ATOM 838 N N . LEU A 1 104 ? 10.111 -8.836 7.086 1.00 89.88 104 LEU A N 1
ATOM 839 C CA . LEU A 1 104 ? 9.030 -7.841 7.149 1.00 89.88 104 LEU A CA 1
ATOM 840 C C . LEU A 1 104 ? 9.530 -6.475 7.646 1.00 89.88 104 LEU A C 1
ATOM 842 O O . LEU A 1 104 ? 9.242 -5.463 7.018 1.00 89.88 104 LEU A O 1
ATOM 846 N N . GLU A 1 105 ? 10.263 -6.441 8.761 1.00 91.31 105 GLU A N 1
ATOM 847 C CA . GLU A 1 105 ? 10.716 -5.173 9.349 1.00 91.31 105 GLU A CA 1
ATOM 848 C C . GLU A 1 105 ? 11.719 -4.454 8.441 1.00 91.31 105 GLU A C 1
ATOM 850 O O . GLU A 1 105 ? 11.547 -3.271 8.177 1.00 91.31 105 GLU A O 1
ATOM 855 N N . GLU A 1 106 ? 12.684 -5.179 7.871 1.00 93.44 106 GLU A N 1
ATOM 856 C CA . GLU A 1 106 ? 13.672 -4.627 6.930 1.00 93.44 106 GLU A CA 1
ATOM 857 C C . GLU A 1 106 ? 13.010 -4.086 5.656 1.00 93.44 106 GLU A C 1
ATOM 859 O O . GLU A 1 106 ? 13.383 -3.030 5.145 1.00 93.44 106 GLU A O 1
ATOM 864 N N . THR A 1 107 ? 11.987 -4.787 5.159 1.00 92.69 107 THR A N 1
ATOM 865 C CA . THR A 1 107 ? 11.169 -4.330 4.030 1.00 92.69 107 THR A CA 1
ATOM 866 C C . THR A 1 107 ? 10.471 -3.011 4.361 1.00 92.69 107 THR A C 1
ATOM 868 O O . THR A 1 107 ? 10.490 -2.079 3.558 1.00 92.69 107 THR A O 1
ATOM 871 N N . LEU A 1 108 ? 9.857 -2.917 5.545 1.00 90.56 108 LEU A N 1
ATOM 872 C CA . LEU A 1 108 ? 9.163 -1.710 5.993 1.00 90.56 108 LEU A CA 1
ATOM 873 C C . LEU A 1 108 ? 10.120 -0.535 6.226 1.00 90.56 108 LEU A C 1
ATOM 875 O O . LEU A 1 108 ? 9.762 0.594 5.894 1.00 90.56 108 LEU A O 1
ATOM 879 N N . ASP A 1 109 ? 11.312 -0.794 6.767 1.00 91.31 109 ASP A N 1
ATOM 880 C CA . ASP A 1 109 ? 12.348 0.219 6.979 1.00 91.31 109 ASP A CA 1
ATOM 881 C C . ASP A 1 109 ? 12.810 0.807 5.641 1.00 91.31 109 ASP A C 1
ATOM 883 O O . ASP A 1 109 ? 12.760 2.022 5.458 1.00 91.31 109 ASP A O 1
ATOM 887 N N . ARG A 1 110 ? 13.130 -0.041 4.655 1.00 92.62 110 ARG A N 1
ATOM 888 C CA . ARG A 1 110 ? 13.524 0.415 3.311 1.00 92.62 110 ARG A CA 1
ATOM 889 C C . ARG A 1 110 ? 12.440 1.216 2.596 1.00 92.62 110 ARG A C 1
ATOM 891 O O . ARG A 1 110 ? 12.738 2.237 1.980 1.00 92.62 110 ARG A O 1
ATOM 898 N N . ILE A 1 111 ? 11.179 0.790 2.691 1.00 90.75 111 ILE A N 1
ATOM 899 C CA . ILE A 1 111 ? 10.060 1.537 2.099 1.00 90.75 111 ILE A CA 1
ATOM 900 C C . ILE A 1 111 ? 9.909 2.906 2.772 1.00 90.75 111 ILE A C 1
ATOM 902 O O . ILE A 1 111 ? 9.665 3.899 2.086 1.00 90.75 111 ILE A O 1
ATOM 906 N N . ALA A 1 112 ? 10.054 2.981 4.098 1.00 88.69 112 ALA A N 1
ATOM 907 C CA . ALA A 1 112 ? 10.003 4.248 4.823 1.00 88.69 112 ALA A CA 1
ATOM 908 C C . ALA A 1 112 ? 11.163 5.176 4.423 1.00 88.69 112 ALA A C 1
ATOM 910 O O . ALA A 1 112 ? 10.933 6.355 4.159 1.00 88.69 112 ALA A O 1
ATOM 911 N N . GLU A 1 113 ? 12.382 4.645 4.303 1.00 90.00 113 GLU A N 1
ATOM 912 C CA . GLU A 1 113 ? 13.555 5.386 3.823 1.00 90.00 113 GLU A CA 1
ATOM 913 C C . GLU A 1 113 ? 13.335 5.932 2.407 1.00 90.00 113 GLU A C 1
ATOM 915 O O . GLU A 1 113 ? 13.444 7.141 2.194 1.00 90.00 113 GLU A O 1
ATOM 920 N N . GLY A 1 114 ? 12.928 5.085 1.456 1.00 88.88 114 GLY A N 1
ATOM 921 C CA . GLY A 1 114 ? 12.644 5.510 0.083 1.00 88.88 114 GLY A CA 1
ATOM 922 C C . GLY A 1 114 ? 11.520 6.547 0.004 1.00 88.88 114 GLY A C 1
ATOM 923 O O . GLY A 1 114 ? 11.578 7.492 -0.788 1.00 88.88 114 GLY A O 1
ATOM 924 N N . TYR A 1 115 ? 10.508 6.432 0.867 1.00 85.62 115 TYR A N 1
ATOM 925 C CA . TYR A 1 115 ? 9.419 7.403 0.942 1.00 85.62 115 TYR A CA 1
ATOM 926 C C . TYR A 1 115 ? 9.884 8.753 1.504 1.00 85.62 115 TYR A C 1
ATOM 928 O O . TYR A 1 115 ? 9.515 9.806 0.974 1.00 85.62 115 TYR A O 1
ATOM 936 N N . GLN A 1 116 ? 10.738 8.740 2.528 1.00 84.19 116 GLN A N 1
ATOM 937 C CA . GLN A 1 116 ? 11.371 9.939 3.070 1.00 84.19 116 GLN A CA 1
ATOM 938 C C . GLN A 1 116 ? 12.271 10.616 2.025 1.00 84.19 116 GLN A C 1
ATOM 940 O O . GLN A 1 116 ? 12.156 11.823 1.812 1.00 84.19 116 GLN A O 1
ATOM 945 N N . GLU A 1 117 ? 13.119 9.859 1.325 1.00 85.56 117 GLU A N 1
ATOM 946 C CA . GLU A 1 117 ? 13.989 10.387 0.267 1.00 85.56 117 GLU A CA 1
ATOM 947 C C . GLU A 1 117 ? 13.202 10.995 -0.894 1.00 85.56 117 GLU A C 1
ATOM 949 O O . GLU A 1 117 ? 13.583 12.042 -1.430 1.00 85.56 117 GLU A O 1
ATOM 954 N N . HIS A 1 118 ? 12.078 10.377 -1.262 1.00 83.94 118 HIS A N 1
ATOM 955 C CA . HIS A 1 118 ? 11.167 10.945 -2.242 1.00 83.94 118 HIS A CA 1
ATOM 956 C C . HIS A 1 118 ? 10.604 12.295 -1.785 1.00 83.94 118 HIS A C 1
ATOM 958 O O . HIS A 1 118 ? 10.627 13.270 -2.539 1.00 83.94 118 HIS A O 1
ATOM 964 N N . MET A 1 119 ? 10.131 12.374 -0.539 1.00 78.75 119 MET A N 1
ATOM 965 C CA . MET A 1 119 ? 9.579 13.609 0.024 1.00 78.75 119 MET A CA 1
ATOM 966 C C . MET A 1 119 ? 10.625 14.715 0.196 1.00 78.75 119 MET A C 1
ATOM 968 O O . MET A 1 119 ? 10.280 15.898 0.136 1.00 78.75 119 MET A O 1
ATOM 972 N N . ASP A 1 120 ? 11.892 14.343 0.366 1.00 80.62 120 ASP A N 1
ATOM 973 C CA . ASP A 1 120 ? 13.038 15.253 0.376 1.00 80.62 120 ASP A CA 1
ATOM 974 C C . ASP A 1 120 ? 13.466 15.699 -1.040 1.00 80.6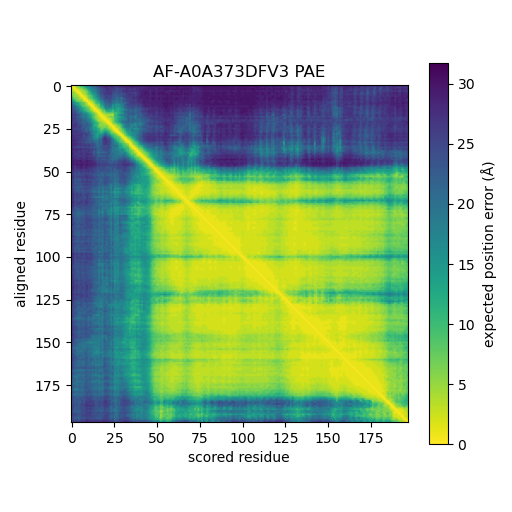2 120 ASP A C 1
ATOM 976 O O . ASP A 1 120 ? 14.374 16.521 -1.179 1.00 80.62 120 ASP A O 1
ATOM 980 N N . GLY A 1 121 ? 12.842 15.166 -2.097 1.00 77.94 121 GLY A N 1
ATOM 981 C CA . GLY A 1 121 ? 13.153 15.480 -3.495 1.00 77.94 121 GLY A CA 1
ATOM 982 C C . GLY A 1 121 ? 14.419 14.807 -4.034 1.00 77.94 121 GLY A C 1
ATOM 983 O O . GLY A 1 121 ? 14.940 15.235 -5.063 1.00 77.94 121 GLY A O 1
ATOM 984 N N . LYS A 1 122 ? 14.929 13.777 -3.349 1.00 75.50 122 LYS A N 1
ATOM 985 C CA . LYS A 1 122 ? 16.176 13.071 -3.696 1.00 75.50 122 LYS A CA 1
ATOM 986 C C . LYS A 1 122 ? 15.942 11.878 -4.623 1.00 75.50 122 LYS A C 1
ATOM 988 O O . LYS A 1 122 ? 16.802 11.576 -5.446 1.00 75.50 122 LYS A O 1
ATOM 993 N N . LEU A 1 123 ? 14.785 11.225 -4.500 1.00 77.75 123 LEU A N 1
ATOM 994 C CA . LEU A 1 123 ? 14.440 10.003 -5.229 1.00 77.75 123 LEU A CA 1
ATOM 995 C C . LEU A 1 123 ? 13.052 10.099 -5.894 1.00 77.75 123 LEU A C 1
ATOM 997 O O . LEU A 1 123 ? 12.202 10.920 -5.532 1.00 77.75 123 LEU A O 1
ATOM 1001 N N . GLY A 1 124 ? 12.809 9.239 -6.886 1.00 74.69 124 GLY A N 1
ATOM 1002 C CA . GLY A 1 124 ? 11.461 8.964 -7.386 1.00 74.69 124 GLY A CA 1
ATOM 1003 C C . GLY A 1 124 ? 10.566 8.342 -6.307 1.00 74.69 124 GLY A C 1
ATOM 1004 O O . GLY A 1 124 ? 11.054 7.856 -5.292 1.00 74.69 124 GLY A O 1
ATOM 1005 N N . PHE A 1 125 ? 9.248 8.385 -6.509 1.00 75.06 125 PHE A N 1
ATOM 1006 C CA . PHE A 1 125 ? 8.298 7.817 -5.550 1.00 75.06 125 PHE A CA 1
ATOM 1007 C C . PHE A 1 125 ? 8.477 6.289 -5.476 1.00 75.06 125 PHE A C 1
ATOM 1009 O O . PHE A 1 125 ? 8.495 5.661 -6.539 1.00 75.06 125 PHE A O 1
ATOM 1016 N N . PRO A 1 126 ? 8.559 5.680 -4.276 1.00 80.88 126 PRO A N 1
ATOM 1017 C CA . PRO A 1 126 ? 8.709 4.233 -4.125 1.00 80.88 126 PRO A CA 1
ATOM 1018 C C . PRO A 1 126 ? 7.396 3.533 -4.491 1.00 80.88 126 PRO A C 1
ATOM 1020 O O . PRO A 1 126 ? 6.499 3.363 -3.666 1.00 80.88 126 PRO A O 1
ATOM 1023 N N . HIS A 1 127 ? 7.219 3.189 -5.765 1.00 75.06 127 HIS A N 1
ATOM 1024 C CA . HIS A 1 127 ? 5.969 2.626 -6.276 1.00 75.06 127 HIS A CA 1
ATOM 1025 C C . HIS A 1 127 ? 5.639 1.240 -5.692 1.00 75.06 127 HIS A C 1
ATOM 1027 O O . HIS A 1 127 ? 4.467 0.863 -5.639 1.00 75.06 127 HIS A O 1
ATOM 1033 N N . GLU A 1 128 ? 6.639 0.518 -5.189 1.00 81.31 128 GLU A N 1
ATOM 1034 C CA . GLU A 1 128 ? 6.512 -0.746 -4.464 1.00 81.31 128 GLU A CA 1
ATOM 1035 C C . GLU A 1 128 ? 5.650 -0.638 -3.200 1.00 81.31 128 GLU A C 1
ATOM 1037 O O . GLU A 1 128 ? 5.050 -1.631 -2.784 1.00 81.31 128 GLU A O 1
ATOM 1042 N N . ILE A 1 129 ? 5.502 0.567 -2.631 1.00 87.06 129 ILE A N 1
ATOM 1043 C CA . ILE A 1 129 ? 4.636 0.803 -1.470 1.00 87.06 129 ILE A CA 1
ATOM 1044 C C . ILE A 1 129 ? 3.194 0.357 -1.735 1.00 87.06 129 ILE A C 1
ATOM 1046 O O . ILE A 1 129 ? 2.497 -0.052 -0.810 1.00 87.06 129 ILE A O 1
ATOM 1050 N N . GLY A 1 130 ? 2.762 0.355 -3.003 1.00 87.38 130 GLY A N 1
ATOM 1051 C CA . GLY A 1 130 ? 1.455 -0.153 -3.406 1.00 87.38 130 GLY A CA 1
ATOM 1052 C C . GLY A 1 130 ? 1.217 -1.606 -2.989 1.00 87.38 130 GLY A C 1
ATOM 1053 O O . GLY A 1 130 ? 0.105 -1.944 -2.595 1.00 87.38 130 GLY A O 1
ATOM 1054 N N . LEU A 1 131 ? 2.252 -2.456 -2.989 1.00 89.38 131 LEU A N 1
ATOM 1055 C CA . LEU A 1 131 ? 2.123 -3.847 -2.543 1.00 89.38 131 LEU A CA 1
ATOM 1056 C C . LEU A 1 131 ? 1.850 -3.926 -1.045 1.00 89.38 131 LEU A C 1
ATOM 1058 O O . LEU A 1 131 ? 0.968 -4.666 -0.621 1.00 89.38 131 LEU A O 1
ATOM 1062 N N . VAL A 1 132 ? 2.557 -3.128 -0.245 1.00 88.56 132 VAL A N 1
ATOM 1063 C CA . VAL A 1 132 ? 2.370 -3.089 1.212 1.00 88.56 132 VAL A CA 1
ATOM 1064 C C . VAL A 1 132 ? 1.027 -2.462 1.602 1.00 88.56 132 VAL A C 1
ATOM 1066 O O . VAL A 1 132 ? 0.453 -2.828 2.625 1.00 88.56 132 VAL A O 1
ATOM 1069 N N . LEU A 1 133 ? 0.479 -1.586 0.756 1.00 86.62 133 LEU A N 1
ATOM 1070 C CA . LEU A 1 133 ? -0.887 -1.063 0.876 1.00 86.62 133 LEU A CA 1
ATOM 1071 C C . LEU A 1 133 ? -1.969 -2.075 0.452 1.00 86.62 133 LEU A C 1
ATOM 1073 O O . LEU A 1 133 ? -3.157 -1.797 0.601 1.00 86.62 133 LEU A O 1
ATOM 1077 N N . GLY A 1 134 ? -1.576 -3.248 -0.054 1.00 84.69 134 GLY A N 1
ATOM 1078 C CA . GLY A 1 134 ? -2.490 -4.312 -0.465 1.00 84.69 134 GLY A CA 1
ATOM 1079 C C . GLY A 1 134 ? -3.050 -4.152 -1.878 1.00 84.69 134 GLY A C 1
ATOM 1080 O O . GLY A 1 134 ? -4.030 -4.817 -2.214 1.00 84.69 134 GLY A O 1
ATOM 1081 N N . TYR A 1 135 ? -2.456 -3.297 -2.717 1.00 89.50 135 TYR A N 1
ATOM 1082 C CA . TYR A 1 135 ? -2.858 -3.198 -4.118 1.00 89.50 135 TYR A CA 1
ATOM 1083 C C . TYR A 1 135 ? -2.463 -4.469 -4.880 1.00 89.50 135 TYR A C 1
ATOM 1085 O O . TYR A 1 135 ? -1.396 -5.037 -4.619 1.00 89.50 135 TYR A O 1
ATOM 1093 N N . PRO A 1 136 ? -3.282 -4.915 -5.851 1.00 91.06 136 PRO A N 1
ATOM 1094 C CA . PRO A 1 136 ? -2.966 -6.096 -6.642 1.00 91.06 136 PRO A CA 1
ATOM 1095 C C . PRO A 1 136 ? -1.592 -5.977 -7.329 1.00 91.06 136 PRO A C 1
ATOM 1097 O O . PRO A 1 136 ? -1.316 -4.941 -7.941 1.00 91.06 136 PRO A O 1
ATOM 1100 N N . PRO A 1 137 ? -0.748 -7.031 -7.324 1.00 93.38 137 PRO A N 1
ATOM 1101 C CA . PRO A 1 137 ? 0.575 -6.990 -7.956 1.00 93.38 137 PRO A CA 1
ATOM 1102 C C . PRO A 1 137 ? 0.554 -6.554 -9.423 1.00 93.38 137 PRO A C 1
ATOM 1104 O O . PRO A 1 137 ? 1.396 -5.771 -9.852 1.00 93.38 137 PRO A O 1
ATOM 1107 N N . VAL A 1 138 ? -0.458 -6.998 -10.174 1.00 94.88 138 VAL A N 1
ATOM 1108 C CA . VAL A 1 138 ? -0.671 -6.615 -11.579 1.00 94.88 138 VAL A CA 1
ATOM 1109 C C . VAL A 1 138 ? -0.912 -5.113 -11.756 1.00 94.88 138 VAL A C 1
ATOM 1111 O O . VAL A 1 138 ? -0.467 -4.529 -12.743 1.00 94.88 138 VAL A O 1
ATOM 1114 N N . ASP A 1 139 ? -1.574 -4.470 -10.793 1.00 92.56 139 ASP A N 1
ATOM 1115 C CA . ASP A 1 139 ? -1.880 -3.044 -10.853 1.00 92.56 139 ASP A CA 1
ATOM 1116 C C . ASP A 1 139 ? -0.662 -2.202 -10.473 1.00 92.56 139 ASP A C 1
ATOM 1118 O O . ASP A 1 139 ? -0.395 -1.187 -11.116 1.00 92.56 139 ASP A O 1
ATOM 1122 N N . VAL A 1 140 ? 0.127 -2.655 -9.492 1.00 90.31 140 VAL A N 1
ATOM 1123 C CA . VAL A 1 140 ? 1.411 -2.027 -9.138 1.00 90.31 140 VAL A CA 1
ATOM 1124 C C . VAL A 1 140 ? 2.393 -2.130 -10.303 1.00 90.31 140 VAL A C 1
ATOM 1126 O O . VAL A 1 140 ? 2.959 -1.127 -10.739 1.00 90.31 140 VAL A O 1
ATOM 1129 N N . GLU A 1 141 ? 2.557 -3.329 -10.861 1.00 92.56 141 GLU A N 1
ATOM 1130 C CA . GLU A 1 141 ? 3.453 -3.554 -11.992 1.00 92.56 141 GLU A CA 1
ATOM 1131 C C . GLU A 1 141 ? 3.004 -2.756 -13.228 1.00 92.56 141 GLU A C 1
ATOM 1133 O O . GLU A 1 141 ? 3.816 -2.087 -13.874 1.00 92.56 141 GLU A O 1
ATOM 1138 N N . GLY A 1 142 ? 1.702 -2.772 -13.533 1.00 91.81 142 GLY A N 1
ATOM 1139 C CA . GLY A 1 142 ? 1.115 -2.002 -14.626 1.00 91.81 142 GLY A CA 1
ATOM 1140 C C . GLY A 1 142 ? 1.329 -0.499 -14.461 1.00 91.81 142 GLY A C 1
ATOM 1141 O O . GLY A 1 142 ? 1.703 0.177 -15.423 1.00 91.81 142 GLY A O 1
ATOM 1142 N N . PHE A 1 143 ? 1.178 0.017 -13.237 1.00 88.50 143 PHE A N 1
ATOM 1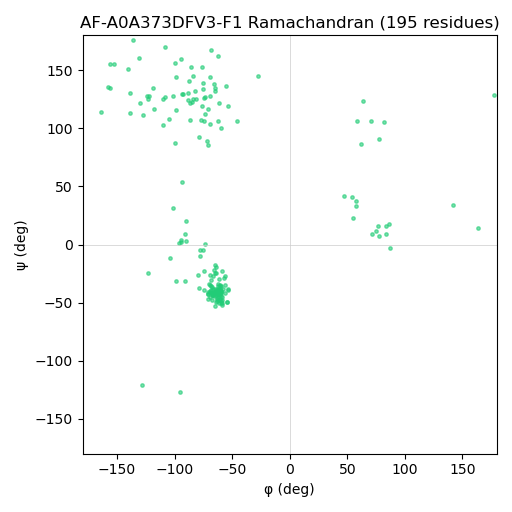143 C CA . PHE A 1 143 ? 1.427 1.419 -12.923 1.00 88.50 143 PHE A CA 1
ATOM 1144 C C . PHE A 1 143 ? 2.868 1.823 -13.232 1.00 88.50 143 PHE A C 1
ATOM 1146 O O . PHE A 1 143 ? 3.081 2.835 -13.903 1.00 88.50 143 PHE A O 1
ATOM 1153 N N . ILE A 1 144 ? 3.837 1.023 -12.783 1.00 86.69 144 ILE A N 1
ATOM 1154 C CA . ILE A 1 144 ? 5.266 1.279 -12.985 1.00 86.69 144 ILE A CA 1
ATOM 1155 C C . ILE A 1 144 ? 5.606 1.212 -14.475 1.00 86.69 144 ILE A C 1
ATOM 1157 O O . ILE A 1 144 ? 6.122 2.179 -15.036 1.00 86.69 144 ILE A O 1
ATOM 1161 N N . LYS A 1 145 ? 5.244 0.113 -15.149 1.00 89.94 145 LYS A N 1
ATOM 1162 C CA . LYS A 1 145 ? 5.565 -0.116 -16.568 1.00 89.94 145 LYS A CA 1
ATOM 1163 C C . LYS A 1 145 ? 4.976 0.949 -17.490 1.00 89.94 145 LYS A C 1
ATOM 1165 O O . LYS A 1 145 ? 5.615 1.342 -18.463 1.00 89.94 145 LYS A O 1
ATOM 1170 N N . LYS A 1 146 ? 3.759 1.420 -17.206 1.00 85.69 146 LYS A N 1
ATOM 1171 C CA . LYS A 1 146 ? 3.050 2.393 -18.055 1.00 85.69 146 LYS A CA 1
ATOM 1172 C C . LYS A 1 146 ? 3.214 3.843 -17.590 1.00 85.69 146 LYS A C 1
ATOM 1174 O O . LYS A 1 146 ? 2.652 4.755 -18.205 1.00 85.69 146 LYS A O 1
ATOM 1179 N N . GLY A 1 147 ? 3.969 4.084 -16.515 1.00 84.00 147 GLY A N 1
ATOM 1180 C CA . GLY A 1 147 ? 4.140 5.416 -15.929 1.00 84.00 147 GLY A CA 1
ATOM 1181 C C . GLY A 1 147 ? 2.806 6.049 -15.522 1.00 84.00 147 GLY A C 1
ATOM 1182 O O . GLY A 1 147 ? 2.576 7.238 -15.742 1.00 84.00 147 GLY A O 1
ATOM 1183 N N . GLY A 1 148 ? 1.878 5.238 -15.010 1.00 83.62 148 GLY A N 1
ATOM 1184 C CA . GLY A 1 148 ? 0.550 5.690 -14.609 1.00 83.62 148 GLY A CA 1
ATOM 1185 C C . GLY A 1 148 ? -0.438 5.976 -15.755 1.00 83.62 148 GLY A C 1
ATOM 1186 O O . GLY A 1 148 ? -1.464 6.610 -15.492 1.00 83.62 148 GLY A O 1
ATOM 1187 N N . ARG A 1 149 ? -0.150 5.585 -17.001 1.00 84.81 149 ARG A N 1
ATOM 1188 C CA . ARG A 1 149 ? -1.012 5.794 -18.187 1.00 84.81 149 ARG A CA 1
ATOM 1189 C C . ARG A 1 149 ? -1.645 4.484 -18.653 1.00 84.81 149 ARG A C 1
ATOM 1191 O O . ARG A 1 149 ? -1.253 3.436 -18.177 1.00 84.81 149 ARG A O 1
ATOM 1198 N N . ASP A 1 150 ? -2.598 4.532 -19.582 1.00 92.12 150 ASP A N 1
ATOM 1199 C CA . ASP A 1 150 ? -3.226 3.344 -20.198 1.00 92.12 150 ASP A CA 1
ATOM 1200 C C . ASP A 1 150 ? -3.808 2.340 -19.183 1.00 92.12 150 ASP A C 1
ATOM 1202 O O . ASP A 1 150 ? -3.638 1.119 -19.311 1.00 92.12 150 ASP A O 1
ATOM 1206 N N . PHE A 1 151 ? -4.453 2.877 -18.146 1.00 92.19 151 PHE A N 1
ATOM 1207 C CA . PHE A 1 151 ? -5.196 2.127 -17.136 1.00 92.19 151 PHE A CA 1
ATOM 1208 C C . PHE A 1 151 ? -6.633 1.858 -17.608 1.00 92.19 151 PHE A C 1
ATOM 1210 O O . PHE A 1 151 ? -7.200 2.631 -18.377 1.00 92.19 151 PHE A O 1
ATOM 1217 N N . LEU A 1 152 ? -7.231 0.773 -17.119 1.00 91.31 152 LEU A N 1
ATOM 1218 C CA . LEU A 1 152 ? -8.620 0.393 -17.398 1.00 91.31 152 LEU A CA 1
ATOM 1219 C C . LEU A 1 152 ? -9.608 1.277 -16.638 1.00 91.31 152 LEU A C 1
ATOM 1221 O O . LEU A 1 152 ? -10.661 1.640 -17.156 1.00 91.31 152 LEU A O 1
ATOM 1225 N N . TYR A 1 153 ? -9.267 1.607 -15.393 1.00 91.50 153 TYR A N 1
ATOM 1226 C CA . TYR A 1 153 ? -10.099 2.412 -14.509 1.00 91.50 153 TYR A CA 1
ATOM 1227 C C . TYR A 1 153 ? -9.258 3.112 -13.436 1.00 91.50 153 TYR A C 1
ATOM 1229 O O . TYR A 1 153 ? -8.169 2.653 -13.094 1.00 91.50 153 TYR A O 1
ATOM 1237 N N . SER A 1 154 ? -9.755 4.227 -12.902 1.00 89.50 154 SER A N 1
ATOM 1238 C CA . SER A 1 154 ? -9.113 4.970 -11.814 1.00 89.50 154 SER A CA 1
ATOM 1239 C C . SER A 1 154 ? -10.111 5.187 -10.680 1.00 89.50 154 SER A C 1
ATOM 1241 O O . SER A 1 154 ? -11.056 5.955 -10.834 1.00 89.50 154 SER A O 1
ATOM 1243 N N . GLY A 1 155 ? -9.870 4.533 -9.544 1.00 89.06 155 GLY A N 1
ATOM 1244 C CA . GLY A 1 155 ? -10.630 4.691 -8.301 1.00 89.06 155 GLY A CA 1
ATOM 1245 C C . GLY A 1 155 ? -9.685 4.970 -7.134 1.00 89.06 155 GLY A C 1
ATOM 1246 O O . GLY A 1 155 ? -8.916 5.933 -7.187 1.00 89.06 155 GLY A O 1
ATOM 1247 N N . TYR A 1 156 ? -9.706 4.098 -6.119 1.00 83.62 156 TYR A N 1
ATOM 1248 C CA . TYR A 1 156 ? -8.739 4.121 -5.011 1.00 83.62 156 TYR A CA 1
ATOM 1249 C C . TYR A 1 156 ? -7.292 3.946 -5.503 1.00 83.62 156 TYR A C 1
ATOM 1251 O O . TYR A 1 156 ? -6.382 4.604 -5.005 1.00 83.62 156 TYR A O 1
ATOM 1259 N N . TRP A 1 157 ? -7.095 3.131 -6.542 1.00 88.44 157 TRP A N 1
ATOM 1260 C CA . TRP A 1 157 ? -5.859 3.050 -7.323 1.00 88.44 157 TRP A CA 1
ATOM 1261 C C . TRP A 1 157 ? -6.170 2.987 -8.829 1.00 88.44 157 TRP A C 1
ATOM 1263 O O . TRP A 1 157 ? -7.335 2.962 -9.245 1.00 88.44 157 TRP A O 1
ATOM 1273 N N . LYS A 1 158 ? -5.121 2.992 -9.662 1.00 89.25 158 LYS A N 1
ATOM 1274 C CA . LYS A 1 158 ? -5.232 2.791 -11.116 1.00 89.25 158 LYS A CA 1
ATOM 1275 C C . LYS A 1 158 ? -5.205 1.307 -11.444 1.00 89.25 158 LYS A C 1
ATOM 1277 O O . LYS A 1 158 ? -4.228 0.635 -11.132 1.00 89.25 158 LYS A O 1
ATOM 1282 N N . VAL A 1 159 ? -6.251 0.831 -12.103 1.00 92.12 159 VAL A N 1
ATOM 1283 C CA . VAL A 1 159 ? -6.456 -0.585 -12.409 1.00 92.12 159 VAL A CA 1
ATOM 1284 C C . VAL A 1 159 ? -5.879 -0.917 -13.780 1.00 92.12 159 VAL A C 1
ATOM 1286 O O . VAL A 1 159 ? -6.186 -0.255 -14.770 1.00 92.12 159 VAL A O 1
ATOM 1289 N N . TYR A 1 160 ? -5.074 -1.967 -13.840 1.00 93.69 160 TYR A N 1
ATOM 1290 C CA . TYR A 1 160 ? -4.441 -2.514 -15.038 1.00 93.69 160 TYR A CA 1
ATOM 1291 C C . TYR A 1 160 ? -4.791 -3.987 -15.267 1.00 93.69 160 TYR A C 1
ATOM 1293 O O . TYR A 1 160 ? -4.720 -4.444 -16.406 1.00 93.69 160 TYR A O 1
ATOM 1301 N N . GLY A 1 161 ? -5.144 -4.713 -14.203 1.00 94.50 161 GLY A N 1
ATOM 1302 C CA . GLY A 1 161 ? -5.546 -6.115 -14.228 1.00 94.50 161 GLY A CA 1
ATOM 1303 C C . GLY A 1 161 ? -7.059 -6.310 -14.295 1.00 94.50 161 GLY A C 1
ATOM 1304 O O . GLY A 1 161 ? -7.731 -5.794 -15.184 1.00 94.50 161 GLY A O 1
ATOM 1305 N N . ASN A 1 162 ? -7.608 -7.101 -13.371 1.00 96.31 162 ASN A N 1
ATOM 1306 C CA . ASN A 1 162 ? -9.032 -7.426 -13.371 1.00 96.31 162 ASN A CA 1
ATOM 1307 C C . ASN A 1 162 ? -9.874 -6.258 -12.829 1.00 96.31 162 ASN A C 1
ATOM 1309 O O . ASN A 1 162 ? -9.906 -6.007 -11.623 1.00 96.31 162 ASN A O 1
ATOM 1313 N N . LEU A 1 163 ? -10.594 -5.579 -13.726 1.00 95.38 163 LEU A N 1
ATOM 1314 C CA . LEU A 1 163 ? -11.494 -4.485 -13.368 1.00 95.38 163 LEU A CA 1
ATOM 1315 C C . LEU A 1 163 ? -12.605 -4.918 -12.405 1.00 95.38 163 LEU A C 1
ATOM 1317 O O . LEU A 1 163 ? -12.927 -4.179 -11.481 1.00 95.38 163 LEU A O 1
ATOM 1321 N N . GLU A 1 164 ? -13.182 -6.103 -12.594 1.00 96.75 164 GLU A N 1
ATOM 1322 C CA . GLU A 1 164 ? -14.300 -6.570 -11.772 1.00 96.75 164 GLU A CA 1
ATOM 1323 C C . GLU A 1 164 ? -13.873 -6.787 -10.313 1.00 96.75 164 GLU A C 1
ATOM 1325 O O . GLU A 1 164 ? -14.549 -6.334 -9.389 1.00 96.75 164 GLU A O 1
ATOM 1330 N N . ASP A 1 165 ? -12.719 -7.421 -10.097 1.00 94.31 165 ASP A N 1
ATOM 1331 C CA . ASP A 1 165 ? -12.184 -7.660 -8.751 1.00 94.31 165 ASP A CA 1
ATOM 1332 C C . ASP A 1 165 ? -11.761 -6.352 -8.066 1.00 94.31 165 ASP A C 1
ATOM 1334 O O . ASP A 1 165 ? -11.978 -6.172 -6.861 1.00 94.31 165 ASP A O 1
ATOM 1338 N N . ALA A 1 166 ? -11.211 -5.404 -8.833 1.00 92.69 166 ALA A N 1
ATOM 1339 C CA . ALA A 1 166 ? -10.879 -4.079 -8.322 1.00 92.69 166 ALA A CA 1
ATOM 1340 C C . ALA A 1 166 ? -12.136 -3.323 -7.864 1.00 92.69 166 ALA A C 1
ATOM 1342 O O . ALA A 1 166 ? -12.162 -2.804 -6.748 1.00 92.69 166 ALA A O 1
ATOM 1343 N N . LEU A 1 167 ? -13.208 -3.326 -8.667 1.00 93.00 167 LEU A N 1
ATOM 1344 C CA . LEU A 1 167 ? -14.477 -2.689 -8.303 1.00 93.00 167 LEU A CA 1
ATOM 1345 C C . LEU A 1 167 ? -15.107 -3.329 -7.058 1.00 93.00 167 LEU A C 1
ATOM 1347 O O . LEU A 1 167 ? -15.512 -2.605 -6.153 1.00 93.00 167 LEU A O 1
ATOM 1351 N N . LYS A 1 168 ? -15.103 -4.666 -6.943 1.00 94.31 168 LYS A N 1
ATOM 1352 C CA . LYS A 1 168 ? -15.566 -5.363 -5.724 1.00 94.31 168 LYS A CA 1
ATOM 1353 C C . LYS A 1 168 ? -14.792 -4.927 -4.479 1.00 94.31 168 LYS A C 1
ATOM 1355 O O . LYS A 1 168 ? -15.374 -4.792 -3.400 1.00 94.31 168 LYS A O 1
ATOM 1360 N N . THR A 1 169 ? -13.487 -4.705 -4.623 1.00 88.00 169 THR A N 1
ATOM 1361 C CA . THR A 1 169 ? -12.631 -4.242 -3.524 1.00 88.00 169 THR A CA 1
ATOM 1362 C C . THR A 1 169 ? -12.927 -2.787 -3.164 1.00 88.00 169 THR A C 1
ATOM 1364 O O . THR A 1 169 ? -13.058 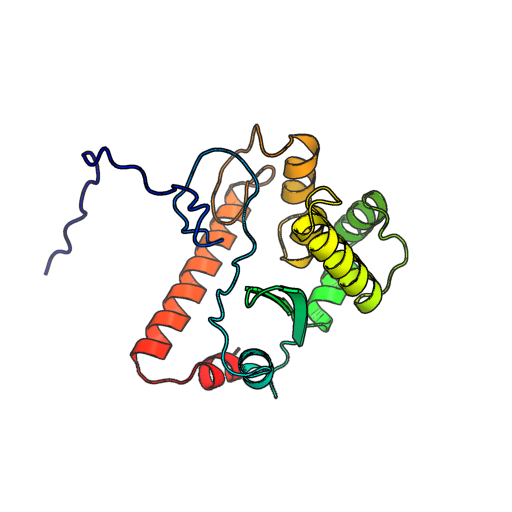-2.470 -1.984 1.00 88.00 169 THR A O 1
ATOM 1367 N N . PHE A 1 170 ? -13.115 -1.913 -4.158 1.00 89.50 170 PHE A N 1
ATOM 1368 C CA . PHE A 1 170 ? -13.517 -0.522 -3.928 1.00 89.50 170 PHE A CA 1
ATOM 1369 C C . PHE A 1 170 ? -14.846 -0.434 -3.182 1.00 89.50 170 PHE A C 1
ATOM 1371 O O . PHE A 1 170 ? -14.939 0.274 -2.185 1.00 89.50 170 PHE A O 1
ATOM 1378 N N . GLU A 1 171 ? -15.842 -1.222 -3.588 1.00 89.44 171 GLU A N 1
ATOM 1379 C CA . GLU A 1 171 ? -17.123 -1.272 -2.885 1.00 89.44 171 GLU A CA 1
ATOM 1380 C C . GLU A 1 171 ? -16.979 -1.778 -1.443 1.00 89.44 171 GLU A C 1
ATOM 1382 O O . GLU A 1 171 ? -17.698 -1.333 -0.549 1.00 89.44 171 GLU A O 1
ATOM 1387 N N . ALA A 1 172 ? -16.071 -2.725 -1.186 1.00 84.50 172 ALA A N 1
ATOM 1388 C CA . ALA A 1 172 ? -15.795 -3.178 0.175 1.00 84.50 172 ALA A CA 1
ATOM 1389 C C . ALA A 1 172 ? -15.187 -2.057 1.033 1.00 84.50 172 ALA A C 1
ATOM 1391 O O . ALA A 1 172 ? -15.553 -1.928 2.203 1.00 84.50 172 ALA A O 1
ATOM 1392 N N . TYR A 1 173 ? -14.315 -1.228 0.454 1.00 85.56 173 TYR A N 1
ATOM 1393 C CA . TYR A 1 173 ? -13.761 -0.052 1.127 1.00 85.56 173 TYR A CA 1
ATOM 1394 C C . TYR A 1 173 ? -14.824 1.010 1.390 1.00 85.56 173 TYR A C 1
ATOM 1396 O O . TYR A 1 173 ? -14.896 1.514 2.509 1.00 85.56 173 TYR A O 1
ATOM 1404 N N . ASP A 1 174 ? -15.691 1.290 0.415 1.00 84.94 174 ASP A N 1
ATOM 1405 C CA . ASP A 1 174 ? -16.812 2.219 0.583 1.00 84.94 174 ASP A CA 1
ATOM 1406 C C . ASP A 1 174 ? -17.733 1.760 1.723 1.00 84.94 174 ASP A C 1
ATOM 1408 O O . ASP A 1 174 ? -18.013 2.527 2.643 1.00 84.94 174 ASP A O 1
ATOM 1412 N N . ARG A 1 175 ? -18.108 0.472 1.754 1.00 81.75 175 ARG A N 1
ATOM 1413 C CA . ARG A 1 175 ? -18.921 -0.095 2.845 1.00 81.75 175 ARG A CA 1
ATOM 1414 C C . ARG A 1 175 ? -18.240 0.015 4.208 1.00 81.75 175 ARG A C 1
ATOM 1416 O O . ARG A 1 175 ? -18.901 0.342 5.192 1.00 81.75 175 ARG A O 1
ATOM 1423 N N . ALA A 1 176 ? -16.939 -0.266 4.286 1.00 78.75 176 ALA A N 1
ATOM 1424 C CA . ALA A 1 176 ? -16.187 -0.140 5.532 1.00 78.75 176 ALA A CA 1
ATOM 1425 C C . ALA A 1 176 ? -16.131 1.322 6.006 1.00 78.75 176 ALA A C 1
ATOM 1427 O O . ALA A 1 176 ? -16.324 1.600 7.190 1.00 78.75 176 ALA A O 1
ATOM 1428 N N . ARG A 1 177 ? -15.928 2.261 5.077 1.00 81.81 177 ARG A N 1
ATOM 1429 C CA . ARG A 1 177 ? -15.932 3.699 5.351 1.00 81.81 177 ARG A CA 1
ATOM 1430 C C . ARG A 1 177 ? -17.285 4.161 5.886 1.00 81.81 177 ARG A C 1
ATOM 1432 O O . ARG A 1 177 ? -17.332 4.803 6.934 1.00 81.81 177 ARG A O 1
ATOM 1439 N N . ASP A 1 178 ? -18.366 3.795 5.206 1.00 79.75 178 ASP A N 1
ATOM 1440 C CA . ASP A 1 178 ? -19.731 4.155 5.595 1.00 79.75 178 ASP A CA 1
ATOM 1441 C C . ASP A 1 178 ? -20.097 3.573 6.963 1.00 79.75 178 ASP A C 1
ATOM 1443 O O . ASP A 1 178 ? -20.698 4.257 7.796 1.00 79.75 178 ASP A O 1
ATOM 1447 N N . TYR A 1 179 ? -19.665 2.341 7.245 1.00 75.69 179 TYR A N 1
ATOM 1448 C CA . TYR A 1 179 ? -19.838 1.720 8.554 1.00 75.69 179 TYR A CA 1
ATOM 1449 C C . TYR A 1 179 ? -19.159 2.534 9.664 1.00 75.69 179 TYR A C 1
ATOM 1451 O O . TYR A 1 179 ? -19.814 2.893 10.644 1.00 75.69 179 TYR A O 1
ATOM 1459 N N . VAL A 1 180 ? -17.884 2.902 9.496 1.00 76.25 180 VAL A N 1
ATOM 1460 C CA . VAL A 1 180 ? -17.148 3.700 10.494 1.00 76.25 180 VAL A CA 1
ATOM 1461 C C . VAL A 1 180 ? -17.793 5.076 10.700 1.00 76.25 180 VAL A C 1
ATOM 1463 O O . VAL A 1 180 ? -17.947 5.522 11.842 1.00 76.25 180 VAL A O 1
ATOM 1466 N N . ILE A 1 181 ? -18.217 5.741 9.619 1.00 77.25 181 ILE A N 1
ATOM 1467 C CA . ILE A 1 181 ? -18.916 7.035 9.688 1.00 77.25 181 ILE A CA 1
ATOM 1468 C C . ILE A 1 181 ? -20.237 6.890 10.456 1.00 77.25 181 ILE A C 1
ATOM 1470 O O . ILE A 1 181 ? -20.541 7.708 11.323 1.00 77.25 181 ILE A O 1
ATOM 1474 N N . SER A 1 182 ? -21.003 5.827 10.198 1.00 73.12 182 SER A N 1
ATOM 1475 C CA . SER A 1 182 ? -22.273 5.591 10.893 1.00 73.12 182 SER A CA 1
ATOM 1476 C C . SER A 1 182 ? -22.077 5.329 12.392 1.00 73.12 182 SER A C 1
ATOM 1478 O O . SER A 1 182 ? -22.802 5.873 13.223 1.00 73.12 182 SER A O 1
ATOM 1480 N N . MET A 1 183 ? -21.051 4.557 12.759 1.00 68.12 183 MET A N 1
ATOM 1481 C CA . MET A 1 183 ? -20.758 4.194 14.146 1.00 68.12 183 MET A CA 1
ATOM 1482 C C . MET A 1 183 ? -20.271 5.386 14.973 1.00 68.12 183 MET A C 1
ATOM 1484 O O . MET A 1 183 ? -20.693 5.545 16.120 1.00 68.12 183 MET A O 1
ATOM 1488 N N . THR A 1 184 ? -19.440 6.245 14.379 1.00 65.88 184 THR A N 1
ATOM 1489 C CA . THR A 1 184 ? -18.973 7.491 15.009 1.00 65.88 184 THR A CA 1
ATOM 1490 C C . THR A 1 184 ? -20.095 8.529 15.128 1.00 65.88 184 THR A C 1
ATOM 1492 O O . THR A 1 184 ? -20.174 9.226 16.139 1.00 65.88 184 THR A O 1
ATOM 1495 N N . GLY A 1 185 ? -21.030 8.577 14.170 1.00 64.06 185 GLY A N 1
ATOM 1496 C CA . GLY A 1 185 ? -22.250 9.393 14.265 1.00 64.06 185 GLY A CA 1
ATOM 1497 C C . GLY A 1 185 ? -23.206 8.970 15.389 1.00 64.06 185 GLY A C 1
ATOM 1498 O O . GLY A 1 185 ? -23.950 9.802 15.903 1.00 64.06 185 GLY A O 1
ATOM 1499 N N . ASN A 1 186 ? -23.139 7.706 15.818 1.00 61.25 186 ASN A N 1
ATOM 1500 C CA . ASN A 1 186 ? -23.937 7.144 16.913 1.00 61.25 186 ASN A CA 1
ATOM 1501 C C . ASN A 1 186 ? -23.255 7.242 18.293 1.00 61.25 186 ASN A C 1
ATOM 1503 O O . ASN A 1 186 ? -23.743 6.653 19.256 1.00 61.25 186 ASN A O 1
ATOM 1507 N N . GLY A 1 187 ? -22.139 7.971 18.403 1.00 58.69 187 GLY A N 1
ATOM 1508 C CA . GLY A 1 187 ? -21.441 8.201 19.672 1.00 58.69 187 GLY A CA 1
ATOM 1509 C C . GLY A 1 187 ? -20.483 7.088 20.108 1.00 58.69 187 GLY A C 1
ATOM 1510 O O . GLY A 1 187 ? -19.991 7.152 21.230 1.00 58.69 187 GLY A O 1
ATOM 1511 N N . ASN A 1 188 ? -20.193 6.097 19.252 1.00 63.56 188 ASN A N 1
ATOM 1512 C CA . ASN A 1 188 ? -19.144 5.111 19.536 1.00 63.56 188 ASN A CA 1
ATOM 1513 C C . ASN A 1 188 ? -17.763 5.734 19.320 1.00 63.56 188 ASN A C 1
ATOM 1515 O O . ASN A 1 188 ? -17.540 6.438 18.325 1.00 63.56 188 ASN A O 1
ATOM 1519 N N . GLU A 1 189 ? -16.815 5.445 20.211 1.00 67.94 189 GLU A N 1
ATOM 1520 C CA . GLU A 1 189 ? -15.435 5.861 20.003 1.00 67.94 189 GLU A CA 1
ATOM 1521 C C . GLU A 1 189 ? -14.766 4.959 18.955 1.00 67.94 189 GLU A C 1
ATOM 1523 O O . GLU A 1 189 ? -15.096 3.785 18.793 1.00 67.94 189 GLU A O 1
ATOM 1528 N N . ILE A 1 190 ? -13.765 5.487 18.241 1.00 68.75 190 ILE A N 1
ATOM 1529 C CA . ILE A 1 190 ? -13.026 4.720 17.220 1.00 68.75 190 ILE A CA 1
ATOM 1530 C C . ILE A 1 190 ? -12.408 3.440 17.819 1.00 68.75 190 ILE A C 1
ATOM 1532 O O . ILE A 1 190 ? -12.278 2.432 17.129 1.00 68.75 190 ILE A O 1
ATOM 1536 N N . ARG A 1 191 ? -12.083 3.447 19.117 1.00 65.12 191 ARG A N 1
ATOM 1537 C CA . ARG A 1 191 ? -11.563 2.278 19.841 1.00 65.12 191 ARG A CA 1
ATOM 1538 C C . ARG A 1 191 ? -12.555 1.117 19.903 1.00 65.12 191 ARG A C 1
ATOM 1540 O O . ARG A 1 191 ? -12.135 -0.024 19.741 1.00 65.12 191 ARG A O 1
ATOM 1547 N N . ASP A 1 192 ? -13.843 1.399 20.066 1.00 66.62 192 ASP A N 1
ATOM 1548 C CA . ASP A 1 192 ? -14.881 0.367 20.145 1.00 66.62 192 ASP A CA 1
ATOM 1549 C C . ASP A 1 192 ? -15.049 -0.342 18.794 1.00 66.62 192 ASP A C 1
ATOM 1551 O O . ASP A 1 192 ? -15.223 -1.557 18.722 1.00 66.62 192 ASP A O 1
ATOM 1555 N N . ILE A 1 193 ? -14.905 0.416 17.703 1.00 67.12 193 ILE A N 1
ATOM 1556 C CA . ILE A 1 193 ? -14.946 -0.106 16.333 1.00 67.12 193 ILE A CA 1
ATOM 1557 C C . ILE A 1 193 ? -13.725 -1.001 16.059 1.00 67.12 193 ILE A C 1
ATOM 1559 O O . ILE A 1 193 ? -13.857 -2.073 15.467 1.00 67.12 193 ILE A O 1
ATOM 1563 N N . LEU A 1 194 ? -12.541 -0.584 16.522 1.00 66.75 194 LEU A N 1
ATOM 1564 C CA . LEU A 1 194 ? -11.293 -1.340 16.364 1.00 66.75 194 LEU A CA 1
ATOM 1565 C C . LEU A 1 194 ? -11.265 -2.636 17.187 1.00 66.75 194 LEU A C 1
ATOM 1567 O O . LEU A 1 194 ? -10.635 -3.599 16.764 1.00 66.75 194 LEU A O 1
ATOM 1571 N N . ALA A 1 195 ? -11.938 -2.679 18.339 1.00 61.22 195 ALA A N 1
ATOM 1572 C CA . ALA A 1 195 ? -12.035 -3.881 19.170 1.00 61.22 195 ALA A CA 1
ATOM 1573 C C . ALA A 1 195 ? -12.984 -4.948 18.591 1.00 61.22 195 ALA A C 1
ATOM 1575 O O . ALA A 1 195 ? -12.858 -6.126 18.916 1.00 61.22 195 ALA A O 1
ATOM 1576 N N . ALA A 1 196 ? -13.930 -4.545 17.739 1.00 56.97 196 ALA A N 1
ATOM 1577 C CA . ALA A 1 196 ? -14.924 -5.429 17.134 1.00 56.97 196 ALA A CA 1
ATOM 1578 C C . ALA A 1 196 ? -14.487 -6.053 15.789 1.00 56.97 196 ALA A C 1
ATOM 1580 O O . ALA A 1 196 ? -15.294 -6.739 15.158 1.00 56.97 196 ALA A O 1
ATOM 1581 N N . SER A 1 197 ? -13.255 -5.795 15.325 1.00 51.47 197 SER A N 1
ATOM 1582 C CA . SER A 1 197 ? -12.753 -6.157 13.983 1.00 51.47 197 SER A CA 1
ATOM 1583 C C . SER A 1 197 ? -11.458 -6.974 13.968 1.00 51.47 197 SER A C 1
ATOM 1585 O O . SER A 1 197 ? -10.808 -7.179 15.009 1.00 51.47 197 SER A O 1
#

Foldseek 3Di:
DDDDDDDPPDDPDFDWDDDPVPNDTDDDDDDDDDDDDPWPQQPDDDDDPVQVLCVVFLKHWDWLDDDPSTTGIDIDRQVVLQVLCPDPLNQVLCVVVVNHPDDPVRSSVVLSVQCHCVVVVNDDHPLNVCVSVVHDSQQSVCCVVVVNPPFPDADNHGHNPDPVVVVVVRVVVVVVVVVCVVCVVVVDDVSVVSVVD

Radius of gyration: 18.72 Å; Cα contacts (8 Å, |Δi|>4): 172; chains: 1; bounding box: 56×45×43 Å

Sequence (197 aa):
MTYERRDLRGSTEAPGQWNEEAGSFTVCTASHRHQIIESFKCACRSERRSVKLFEGSPVCCRVLYEFRGRLSILLYRPGMLRAYLEREDVKRLMASFGYEDLGLEETLDRIAEGYQEHMDGKLGFPHEIGLVLGYPPVDVEGFIKKGGRDFLYSGYWKVYGNLEDALKTFEAYDRARDYVISMTGNGNEIRDILAAS

pLDDT: mean 70.38, std 24.59, range [20.78, 96.75]

Solvent-accessible surface area (backbone atoms only — not comparable to full-atom values): 12342 Å² total; per-residue (Å²): 139,85,85,81,82,82,80,88,83,82,78,93,75,80,64,60,79,82,42,88,91,70,82,52,88,64,95,47,87,87,80,86,83,84,86,82,74,84,66,49,76,49,74,81,76,72,87,65,59,72,64,60,58,38,62,95,46,80,51,44,79,43,77,35,39,79,57,98,50,39,43,33,72,49,77,44,38,67,71,61,53,47,58,52,51,66,33,68,74,44,38,55,52,39,34,76,73,75,52,60,96,56,52,70,68,58,47,52,50,52,52,19,52,40,41,39,36,23,76,71,70,75,44,70,74,56,63,69,54,38,52,81,72,66,46,56,65,56,22,46,51,39,33,63,77,46,72,72,45,94,53,81,46,78,71,101,56,59,36,54,60,66,62,70,63,50,50,57,49,50,52,52,50,52,52,53,50,53,50,52,53,53,44,48,74,72,72,48,56,72,56,62,60,56,72,75,104

Mean predicted aligned error: 12.51 Å